Protein AF-A0A7J8PVJ8-F1 (afdb_monomer_lite)

Sequence (231 aa):
MQAVYNANKFASLVRKRDRLQNWLDYNQLKFERNPEKRPTKKIGFLGLWGERVDSIDFYKQQIKEFDKRMELERQKVLKDSKSILPVAFVSFKSRWGAAVCAQTQQSKNPTLWLTDWAPEPRDVYWRNLAIPFVSLTIRKLIISLSVFALVFFYMIPIAFVQSLANLEGLERVAPFLRPVIELKFIKSFLQGFLPGLALKIFLYVLPTILMIMSKIEGHIAISTLERRASA

Organism: Gossypium raimondii (NCBI:txid29730)

Radius of gyration: 27.2 Å; chains: 1; bounding box: 65×57×69 Å

Structure (mmCIF, N/CA/C/O backbone):
data_AF-A0A7J8PVJ8-F1
#
_entry.id   AF-A0A7J8PVJ8-F1
#
loop_
_atom_site.group_PDB
_atom_site.id
_atom_site.type_symbol
_atom_site.label_atom_id
_atom_site.label_alt_id
_atom_site.label_comp_id
_atom_site.label_asym_id
_atom_site.label_entity_id
_atom_site.label_seq_id
_atom_site.pdbx_PDB_ins_code
_atom_site.Cartn_x
_atom_site.Cartn_y
_atom_site.Cartn_z
_atom_site.occupancy
_atom_site.B_iso_or_equiv
_atom_site.auth_seq_id
_atom_site.auth_comp_id
_atom_site.auth_asym_id
_atom_site.auth_atom_id
_atom_site.pdbx_PDB_model_num
ATOM 1 N N . MET A 1 1 ? 19.440 -8.600 -14.846 1.00 77.31 1 MET A N 1
ATOM 2 C CA . MET A 1 1 ? 18.644 -7.391 -14.551 1.00 77.31 1 MET A CA 1
ATOM 3 C C . MET A 1 1 ? 17.207 -7.700 -14.911 1.00 77.31 1 MET A C 1
ATOM 5 O O . MET A 1 1 ? 16.980 -8.227 -15.992 1.00 77.31 1 MET A O 1
ATOM 9 N N . GLN A 1 2 ? 16.268 -7.452 -14.008 1.00 87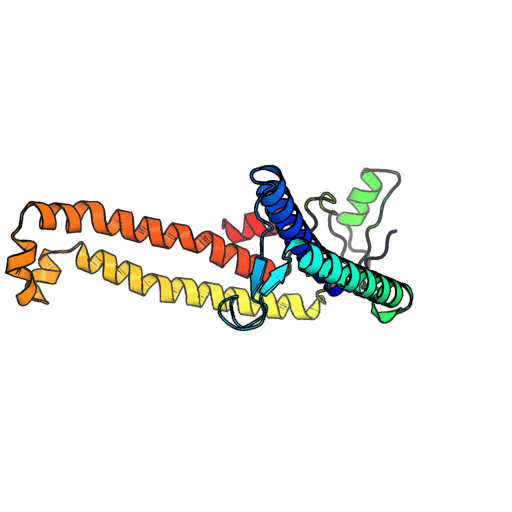.38 2 GLN A N 1
ATOM 10 C CA . GLN A 1 2 ? 14.843 -7.656 -14.241 1.00 87.38 2 GLN A CA 1
ATOM 11 C C . GLN A 1 2 ? 14.157 -6.292 -14.288 1.00 87.38 2 GLN A C 1
ATOM 13 O O . GLN A 1 2 ? 14.182 -5.562 -13.299 1.00 87.38 2 GLN A O 1
ATOM 18 N N . ALA A 1 3 ? 13.582 -5.940 -15.439 1.00 88.75 3 ALA A N 1
ATOM 19 C CA . ALA A 1 3 ? 12.831 -4.699 -15.601 1.00 88.75 3 ALA A CA 1
ATOM 20 C C . ALA A 1 3 ? 11.491 -4.771 -14.856 1.00 88.75 3 ALA A C 1
ATOM 22 O O . ALA A 1 3 ? 10.864 -5.833 -14.789 1.00 88.75 3 ALA A O 1
ATOM 23 N N . VAL A 1 4 ? 11.052 -3.641 -14.303 1.00 90.81 4 VAL A N 1
ATOM 24 C CA . VAL A 1 4 ? 9.764 -3.537 -13.613 1.00 90.81 4 VAL A CA 1
ATOM 25 C C . VAL A 1 4 ? 8.710 -2.994 -14.578 1.00 90.81 4 VAL A C 1
ATOM 27 O O . VAL A 1 4 ? 8.948 -2.039 -15.311 1.00 90.81 4 VAL A O 1
ATOM 30 N N . TYR A 1 5 ? 7.519 -3.589 -14.555 1.00 90.50 5 TYR A N 1
ATOM 31 C CA . TYR A 1 5 ? 6.375 -3.166 -15.362 1.00 90.50 5 TYR A CA 1
ATOM 32 C C . TYR A 1 5 ? 5.308 -2.514 -14.480 1.00 90.50 5 TYR A C 1
ATOM 34 O O . TYR A 1 5 ? 5.087 -2.923 -13.336 1.00 90.50 5 TYR A O 1
ATOM 42 N N . ASN A 1 6 ? 4.590 -1.531 -15.020 1.00 90.31 6 ASN A N 1
ATOM 43 C CA . ASN A 1 6 ? 3.457 -0.899 -14.358 1.00 90.31 6 ASN A CA 1
ATOM 44 C C . ASN A 1 6 ? 2.242 -1.840 -14.343 1.00 90.31 6 ASN A C 1
ATOM 46 O O . ASN A 1 6 ? 1.337 -1.761 -15.171 1.00 90.31 6 ASN A O 1
ATOM 50 N N . ALA A 1 7 ? 2.209 -2.728 -13.353 1.00 88.31 7 ALA A N 1
ATOM 51 C CA . ALA A 1 7 ? 1.136 -3.698 -13.164 1.00 88.31 7 ALA A CA 1
ATOM 52 C C . ALA A 1 7 ? 0.070 -3.235 -12.151 1.00 88.31 7 ALA A C 1
ATOM 54 O O . ALA A 1 7 ? -0.710 -4.052 -11.664 1.00 88.31 7 ALA A O 1
ATOM 55 N N . ASN A 1 8 ? -0.010 -1.941 -11.814 1.00 90.12 8 ASN A N 1
ATOM 56 C CA . ASN A 1 8 ? -0.902 -1.445 -10.753 1.00 90.12 8 ASN A CA 1
ATOM 57 C C . ASN A 1 8 ? -2.383 -1.750 -11.012 1.00 90.12 8 ASN A C 1
ATOM 59 O O . ASN A 1 8 ? -3.111 -2.179 -10.108 1.00 90.12 8 ASN A O 1
ATOM 63 N N . LYS A 1 9 ? -2.829 -1.564 -12.259 1.00 90.94 9 LYS A N 1
ATOM 64 C CA . LYS A 1 9 ? -4.203 -1.865 -12.672 1.00 90.94 9 LYS A CA 1
ATOM 65 C C . LYS A 1 9 ? -4.476 -3.367 -12.620 1.00 90.94 9 LYS A C 1
ATOM 67 O O . LYS A 1 9 ? -5.469 -3.770 -12.015 1.00 90.94 9 LYS A O 1
ATOM 72 N N . PHE A 1 10 ? -3.564 -4.184 -13.144 1.00 92.44 10 PHE A N 1
ATOM 73 C CA . PHE A 1 10 ? -3.645 -5.644 -13.072 1.00 92.44 10 PHE A CA 1
ATOM 74 C C . PHE A 1 10 ? -3.710 -6.135 -11.615 1.00 92.44 10 PHE A C 1
ATOM 76 O O . PHE A 1 10 ? -4.656 -6.816 -11.231 1.00 92.44 10 PHE A O 1
ATOM 83 N N . ALA A 1 11 ? -2.804 -5.671 -10.751 1.00 91.94 11 ALA A N 1
ATOM 84 C CA . ALA A 1 11 ? -2.792 -5.996 -9.324 1.00 91.94 11 ALA A CA 1
ATOM 85 C C . ALA A 1 11 ? -4.062 -5.534 -8.581 1.00 91.94 11 ALA A C 1
ATOM 87 O O . ALA A 1 11 ? -4.422 -6.084 -7.538 1.00 91.94 11 ALA A O 1
ATOM 88 N N . SER A 1 12 ? -4.750 -4.494 -9.066 1.00 93.62 12 SER A N 1
ATOM 89 C CA . SER A 1 12 ? -6.055 -4.087 -8.529 1.00 93.62 12 SER A CA 1
ATOM 90 C C . SER A 1 12 ? -7.183 -5.043 -8.932 1.00 93.62 12 SER A C 1
ATOM 92 O O . SER A 1 12 ? -8.083 -5.280 -8.127 1.00 93.62 12 SER A O 1
ATOM 94 N N . LEU A 1 13 ? -7.121 -5.609 -10.142 1.00 94.69 13 LEU A N 1
ATOM 95 C CA . LEU A 1 13 ? -8.080 -6.595 -10.635 1.00 94.69 13 LEU A CA 1
ATOM 96 C C . LEU A 1 13 ? -7.920 -7.929 -9.905 1.00 94.69 13 LEU A C 1
ATOM 98 O O . LEU A 1 13 ? -8.921 -8.444 -9.418 1.00 94.69 13 LEU A O 1
ATOM 102 N N . VAL A 1 14 ? -6.683 -8.405 -9.725 1.00 94.62 14 VAL A N 1
ATOM 103 C CA . VAL A 1 14 ? -6.377 -9.623 -8.949 1.00 94.62 14 VAL A CA 1
ATOM 104 C C . VAL A 1 14 ? -6.976 -9.530 -7.545 1.00 94.62 14 VAL A C 1
ATOM 106 O O . VAL A 1 14 ? -7.801 -10.351 -7.165 1.00 94.62 14 VAL A O 1
ATOM 109 N N . ARG A 1 15 ? -6.710 -8.433 -6.818 1.00 94.00 15 ARG A N 1
ATOM 110 C CA . ARG A 1 15 ? -7.284 -8.215 -5.476 1.00 94.00 15 ARG A CA 1
ATOM 111 C C . ARG A 1 15 ? -8.814 -8.189 -5.454 1.00 94.00 15 ARG A C 1
ATOM 113 O O . ARG A 1 15 ? -9.415 -8.576 -4.454 1.00 94.00 15 ARG A O 1
ATOM 120 N N . LYS A 1 16 ? -9.463 -7.672 -6.503 1.00 94.94 16 LYS A N 1
ATOM 121 C CA . LYS A 1 16 ? -10.932 -7.693 -6.611 1.00 94.94 16 LYS A CA 1
ATOM 122 C C . LYS A 1 16 ? -11.436 -9.114 -6.855 1.00 94.94 16 LYS A C 1
ATOM 124 O O . LYS A 1 16 ? -12.403 -9.510 -6.214 1.00 94.94 16 LYS A O 1
ATOM 129 N N . ARG A 1 17 ? -10.764 -9.870 -7.723 1.00 95.62 17 ARG A N 1
ATOM 130 C CA . ARG A 1 17 ? -11.066 -11.273 -8.013 1.00 95.62 17 ARG A CA 1
ATOM 131 C C . ARG A 1 17 ? -10.919 -12.146 -6.766 1.00 95.62 17 ARG A C 1
ATOM 133 O O . ARG A 1 17 ? -11.842 -12.888 -6.465 1.00 95.62 17 ARG A O 1
ATOM 140 N N . ASP A 1 18 ? -9.857 -11.978 -5.981 1.00 95.62 18 ASP A N 1
ATOM 141 C CA . ASP A 1 18 ? -9.658 -12.735 -4.732 1.00 95.62 18 ASP A CA 1
ATOM 142 C C . ASP A 1 18 ? -10.748 -12.440 -3.693 1.00 95.62 18 ASP A C 1
ATOM 144 O O . ASP A 1 18 ? -11.251 -13.339 -3.028 1.00 95.62 18 ASP A O 1
ATOM 148 N N . ARG A 1 19 ? -11.206 -11.183 -3.596 1.00 95.56 19 ARG A N 1
ATOM 149 C CA . ARG A 1 19 ? -12.366 -10.848 -2.752 1.00 95.56 19 ARG A CA 1
ATOM 150 C C . ARG A 1 19 ? -13.636 -11.555 -3.218 1.00 95.56 19 ARG A C 1
ATOM 152 O O . ARG A 1 19 ? -14.419 -11.984 -2.378 1.00 95.56 19 ARG A O 1
ATOM 159 N N . LEU A 1 20 ? -13.867 -11.639 -4.529 1.00 94.81 20 LEU A N 1
ATOM 160 C CA . LEU A 1 20 ? -15.018 -12.357 -5.085 1.00 94.81 20 LEU A CA 1
ATOM 161 C C . LEU A 1 20 ? -14.909 -13.864 -4.837 1.00 94.81 20 LEU A C 1
ATOM 163 O O . LEU A 1 20 ? -15.922 -14.474 -4.518 1.00 94.81 20 LEU A O 1
ATOM 167 N N . GLN A 1 21 ? -13.701 -14.429 -4.912 1.00 95.88 21 GLN A N 1
ATOM 168 C CA . GLN A 1 21 ? -13.437 -15.821 -4.552 1.00 95.88 21 GLN A CA 1
ATOM 169 C C . GLN A 1 21 ? -13.803 -16.083 -3.088 1.00 95.88 21 GLN A C 1
ATOM 171 O O . GLN A 1 21 ? -14.611 -16.961 -2.826 1.00 95.88 21 GLN A O 1
ATOM 176 N N . ASN A 1 22 ? -13.346 -15.243 -2.154 1.00 96.88 22 ASN A N 1
ATOM 177 C CA . ASN A 1 22 ? -13.704 -15.383 -0.737 1.00 96.88 22 ASN A CA 1
ATOM 178 C C . ASN A 1 22 ? -15.229 -15.342 -0.509 1.00 96.88 22 ASN A C 1
ATOM 180 O O . ASN A 1 22 ? -15.760 -16.055 0.340 1.00 96.88 22 ASN A O 1
ATOM 184 N N . TRP A 1 23 ? -15.952 -14.505 -1.263 1.00 94.25 23 TRP A N 1
ATOM 185 C CA . TRP A 1 23 ? -17.416 -14.474 -1.215 1.00 94.25 23 TRP A CA 1
ATOM 186 C C . TRP A 1 23 ? -18.053 -15.727 -1.816 1.00 94.25 23 TRP A C 1
ATOM 188 O O . TRP A 1 23 ? -19.064 -16.194 -1.292 1.00 94.25 23 TRP A O 1
ATOM 198 N N . LEU A 1 24 ? -17.499 -16.264 -2.900 1.00 95.62 24 LEU A N 1
ATOM 199 C CA . LEU A 1 24 ? -17.950 -17.517 -3.493 1.00 95.62 24 LEU A CA 1
ATOM 200 C C . LEU A 1 24 ? -17.770 -18.674 -2.506 1.00 95.62 24 LEU A C 1
ATOM 202 O O . LEU A 1 24 ? -18.748 -19.363 -2.223 1.00 95.62 24 LEU A O 1
ATOM 206 N N . ASP A 1 25 ? -16.584 -18.799 -1.915 1.00 96.06 25 ASP A N 1
ATOM 207 C CA . ASP A 1 25 ? -16.258 -19.826 -0.925 1.00 96.06 25 ASP A CA 1
ATOM 208 C C . ASP A 1 25 ? -17.202 -19.725 0.285 1.00 96.06 25 ASP A C 1
ATOM 210 O O . ASP A 1 25 ? -17.790 -20.715 0.714 1.00 96.06 25 ASP A O 1
ATOM 214 N N . TYR A 1 26 ? -17.460 -18.508 0.784 1.00 94.81 26 TYR A N 1
ATOM 215 C CA . TYR A 1 26 ? -18.435 -18.277 1.856 1.00 94.81 26 TYR A CA 1
ATOM 216 C C . TYR A 1 26 ? -19.845 -18.782 1.500 1.00 94.81 26 TYR A C 1
ATOM 218 O O . TYR A 1 26 ? -20.513 -19.404 2.329 1.00 94.81 26 TYR A O 1
ATOM 226 N N . ASN A 1 27 ? -20.322 -18.519 0.279 1.00 93.31 27 ASN A N 1
ATOM 227 C CA . ASN A 1 27 ? -21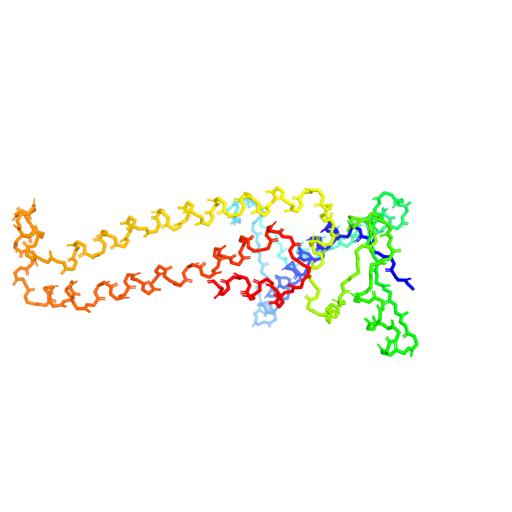.651 -18.961 -0.154 1.00 93.31 27 ASN A CA 1
ATOM 228 C C . ASN A 1 27 ? -21.709 -20.475 -0.394 1.00 93.31 27 ASN A C 1
ATOM 230 O O . ASN A 1 27 ? -22.732 -21.086 -0.091 1.00 93.31 27 ASN A O 1
ATOM 234 N N . GLN A 1 28 ? -20.626 -21.083 -0.879 1.00 94.06 28 GLN A N 1
ATOM 235 C CA . GLN A 1 28 ? -20.513 -22.535 -1.015 1.00 94.06 28 GLN A CA 1
ATOM 236 C C . GLN A 1 28 ? -20.546 -23.221 0.349 1.00 94.06 28 GLN A C 1
ATOM 238 O O . GLN A 1 28 ? -21.403 -24.070 0.568 1.00 94.06 28 GLN A O 1
ATOM 243 N N . LEU A 1 29 ? -19.736 -22.762 1.307 1.00 95.44 29 LEU A N 1
ATOM 244 C CA . LEU A 1 29 ? -19.745 -23.273 2.682 1.00 95.44 29 LEU A CA 1
ATOM 245 C C . LEU A 1 29 ? -21.122 -23.119 3.344 1.00 95.44 29 LEU A C 1
ATOM 247 O O . LEU A 1 29 ? -21.565 -23.979 4.104 1.00 95.44 29 LEU A O 1
ATOM 251 N N . LYS A 1 30 ? -21.832 -22.020 3.062 1.00 92.94 30 LYS A N 1
ATOM 252 C CA . LYS A 1 30 ? -23.198 -21.806 3.556 1.00 92.94 30 LYS A CA 1
ATOM 253 C C . LYS A 1 30 ? -24.196 -22.804 2.960 1.00 92.94 30 LYS A C 1
ATOM 255 O O . LYS A 1 30 ? -25.106 -23.224 3.671 1.00 92.94 30 LYS A O 1
ATOM 260 N N . PHE A 1 31 ? -24.033 -23.162 1.688 1.00 93.31 31 PHE A N 1
ATOM 261 C CA . PHE A 1 31 ? -24.857 -24.162 1.012 1.00 93.31 31 PHE A CA 1
ATOM 262 C C . PHE A 1 31 ? -24.538 -25.586 1.485 1.00 93.31 31 PHE A C 1
ATOM 264 O O . PHE A 1 31 ? -25.456 -26.343 1.769 1.00 93.31 31 PHE A O 1
ATOM 271 N N . GLU A 1 32 ? -23.261 -25.928 1.660 1.00 93.25 32 GLU A N 1
ATOM 272 C CA . GLU A 1 32 ? -22.830 -27.230 2.192 1.00 93.25 32 GLU A CA 1
ATOM 273 C C . GLU A 1 32 ? -23.382 -27.493 3.596 1.00 93.25 32 GLU A C 1
ATOM 275 O O . GLU A 1 32 ? -23.797 -28.607 3.901 1.00 93.25 32 GLU A O 1
ATOM 280 N N . ARG A 1 33 ? -23.442 -26.457 4.444 1.00 92.69 33 ARG A N 1
ATOM 281 C CA . ARG A 1 33 ? -24.037 -26.559 5.785 1.00 92.69 33 ARG A CA 1
ATOM 282 C C . ARG A 1 33 ? -25.542 -26.816 5.754 1.00 92.69 33 ARG A C 1
ATOM 284 O O . ARG A 1 33 ? -26.031 -27.528 6.618 1.00 92.69 33 ARG A O 1
ATOM 291 N N . ASN A 1 34 ? -26.259 -26.224 4.797 1.00 91.75 34 ASN A N 1
ATOM 292 C CA . ASN A 1 34 ? -27.714 -26.325 4.672 1.00 91.75 34 ASN A CA 1
ATOM 293 C C . ASN A 1 34 ? -28.113 -26.574 3.202 1.00 91.75 34 ASN A C 1
ATOM 295 O O . ASN A 1 34 ? -28.501 -25.623 2.510 1.00 91.75 34 ASN A O 1
ATOM 299 N N . PRO A 1 35 ? -28.072 -27.836 2.728 1.00 89.38 35 PRO A N 1
ATOM 300 C CA . PRO A 1 35 ? -28.288 -28.169 1.315 1.00 89.38 35 PRO A CA 1
ATOM 301 C C . PRO A 1 35 ? -29.697 -27.851 0.798 1.00 89.38 35 PRO A C 1
ATOM 303 O O . PRO A 1 35 ? -29.901 -27.673 -0.400 1.00 89.38 35 PRO A O 1
ATOM 306 N N . GLU A 1 36 ? -30.679 -27.748 1.695 1.00 86.06 36 GLU A N 1
ATOM 307 C CA . GLU A 1 36 ? -32.080 -27.497 1.344 1.00 86.06 36 GLU A CA 1
ATOM 308 C C . GLU A 1 36 ? -32.333 -26.089 0.786 1.00 86.06 36 GLU A C 1
ATOM 310 O O . GLU A 1 36 ? -33.316 -25.866 0.079 1.00 86.06 36 GLU A O 1
ATOM 315 N N . LYS A 1 37 ? -31.474 -25.107 1.101 1.00 85.25 37 LYS A N 1
ATOM 316 C CA . LYS A 1 37 ? -31.687 -23.701 0.721 1.00 85.25 37 LYS A CA 1
ATOM 317 C C . LYS A 1 37 ? -30.465 -23.126 0.024 1.00 85.25 37 LYS A C 1
ATOM 319 O O . LYS A 1 37 ? -29.450 -22.831 0.654 1.00 85.25 37 LYS A O 1
ATOM 324 N N . ARG A 1 38 ? -30.598 -22.856 -1.276 1.00 88.06 38 ARG A N 1
ATOM 325 C CA . ARG A 1 38 ? -29.565 -22.139 -2.030 1.00 88.06 38 ARG A CA 1
ATOM 326 C C . ARG A 1 38 ? -29.454 -20.671 -1.593 1.00 88.06 38 ARG A C 1
ATOM 328 O O . ARG A 1 38 ? -30.476 -19.997 -1.434 1.00 88.06 38 ARG A O 1
ATOM 335 N N . PRO A 1 39 ? -28.232 -20.143 -1.403 1.00 88.81 39 PRO A N 1
ATOM 336 C CA . PRO A 1 39 ? -28.036 -18.762 -0.987 1.00 88.81 39 PRO A CA 1
ATOM 337 C C . PRO A 1 39 ? -28.341 -17.794 -2.137 1.00 88.81 39 PRO A C 1
ATOM 339 O O . PRO A 1 39 ? -27.602 -17.699 -3.112 1.00 88.81 39 PRO A O 1
ATOM 342 N N . THR A 1 40 ? -29.404 -17.006 -2.007 1.00 88.69 40 THR A N 1
ATOM 343 C CA . THR A 1 40 ? -29.772 -15.983 -2.999 1.00 88.69 40 THR A CA 1
ATOM 344 C C . THR A 1 40 ? -29.341 -14.583 -2.575 1.00 88.69 40 THR A C 1
ATOM 346 O O . THR A 1 40 ? -29.407 -14.248 -1.389 1.00 88.69 40 THR A O 1
ATOM 349 N N . LYS A 1 41 ? -29.004 -13.733 -3.545 1.00 86.56 41 LYS A N 1
ATOM 350 C CA . LYS A 1 41 ? -28.687 -12.314 -3.346 1.00 86.56 41 LYS A CA 1
ATOM 351 C C . LYS A 1 41 ? -29.493 -11.452 -4.317 1.00 86.56 41 LYS A C 1
ATOM 353 O O . LYS A 1 41 ? -29.812 -11.886 -5.418 1.00 86.56 41 LYS A O 1
ATOM 358 N N . LYS A 1 42 ? -29.808 -10.217 -3.915 1.00 86.44 42 LYS A N 1
ATOM 359 C CA . LYS A 1 42 ? -30.378 -9.199 -4.809 1.00 86.44 42 LYS A CA 1
ATOM 360 C C . LYS A 1 42 ? -29.274 -8.362 -5.465 1.00 86.44 42 LYS A C 1
ATOM 362 O O . LYS A 1 42 ? -28.310 -7.989 -4.794 1.00 86.44 42 LYS A O 1
ATOM 367 N N . ILE A 1 43 ? -29.412 -8.064 -6.756 1.00 81.62 43 ILE A N 1
ATOM 368 C CA . ILE A 1 43 ? -28.364 -7.401 -7.565 1.00 81.62 43 ILE A CA 1
ATOM 369 C C . ILE A 1 43 ? -28.282 -5.880 -7.336 1.00 81.62 43 ILE A C 1
ATOM 371 O O . ILE A 1 43 ? -27.226 -5.284 -7.537 1.00 81.62 43 ILE A O 1
ATOM 375 N N . GLY A 1 44 ? -29.374 -5.234 -6.929 1.00 76.81 44 GLY A N 1
ATOM 376 C CA . GLY A 1 44 ? -29.473 -3.776 -6.865 1.00 76.81 44 GLY A CA 1
ATOM 377 C C . GLY A 1 44 ? -28.697 -3.126 -5.720 1.00 76.81 44 GLY A C 1
ATOM 378 O O . GLY A 1 44 ? -27.905 -3.754 -5.014 1.00 76.81 44 GLY A O 1
ATOM 379 N N . PHE A 1 45 ? -28.925 -1.822 -5.550 1.00 68.56 45 PHE A N 1
ATOM 380 C CA . PHE A 1 45 ? -28.129 -0.965 -4.671 1.00 68.56 45 PHE A CA 1
ATOM 381 C C . PHE A 1 45 ? -28.023 -1.538 -3.248 1.00 68.56 45 PHE A C 1
ATOM 383 O O . PHE A 1 45 ? -29.032 -1.836 -2.606 1.00 68.56 45 PHE A O 1
ATOM 390 N N . LEU A 1 46 ? -26.780 -1.748 -2.794 1.00 69.12 46 LEU A N 1
ATOM 391 C CA . LEU A 1 46 ? -26.421 -2.341 -1.495 1.00 69.12 46 LEU A CA 1
ATOM 392 C C . LEU A 1 46 ? -27.047 -3.723 -1.199 1.00 69.12 46 LEU A C 1
ATOM 394 O O . LEU A 1 46 ? -27.070 -4.157 -0.052 1.00 69.12 46 LEU A O 1
ATOM 398 N N . GLY A 1 47 ? -27.528 -4.446 -2.218 1.00 69.69 47 GLY A N 1
ATOM 399 C CA . GLY A 1 47 ? -28.202 -5.738 -2.049 1.00 69.69 47 GLY A CA 1
ATOM 400 C C . GLY A 1 47 ? -29.643 -5.639 -1.536 1.00 69.69 47 GLY A C 1
ATOM 401 O O . GLY A 1 47 ? -30.210 -6.644 -1.108 1.00 69.69 47 GLY A O 1
ATOM 402 N N . LEU A 1 48 ? -30.245 -4.447 -1.572 1.00 73.94 48 LEU A N 1
ATOM 403 C CA . LEU A 1 48 ? -31.583 -4.195 -1.028 1.00 73.94 48 LEU A CA 1
ATOM 404 C C . LEU A 1 48 ? -32.688 -4.311 -2.099 1.00 73.94 48 LEU A C 1
ATOM 406 O O . LEU A 1 48 ? -33.789 -4.795 -1.816 1.00 73.94 48 LEU A O 1
ATOM 410 N N . TRP A 1 49 ? -32.379 -3.937 -3.342 1.00 75.44 49 TRP A N 1
ATOM 411 C CA . TRP A 1 49 ? -33.334 -3.834 -4.455 1.00 75.44 49 TRP A CA 1
ATOM 412 C C . TRP A 1 49 ? -32.971 -4.780 -5.608 1.00 75.44 49 TRP A C 1
ATOM 414 O O . TRP A 1 49 ? -31.835 -5.232 -5.696 1.00 75.44 49 TRP A O 1
ATOM 424 N N . GLY A 1 50 ? -33.922 -5.078 -6.495 1.00 81.75 50 GLY A N 1
ATOM 425 C CA . GLY A 1 50 ? -33.694 -5.867 -7.714 1.00 81.75 50 GLY A CA 1
ATOM 426 C C . GLY A 1 50 ? -33.990 -7.367 -7.604 1.00 81.75 50 GLY A C 1
ATOM 427 O O . GLY A 1 50 ? -34.435 -7.867 -6.566 1.00 81.75 50 GLY A O 1
ATOM 428 N N . GLU A 1 51 ? -33.749 -8.063 -8.716 1.00 85.94 51 GLU A N 1
ATOM 429 C CA . GLU A 1 51 ? -34.002 -9.494 -8.895 1.00 85.94 51 GLU A CA 1
ATOM 430 C C . GLU A 1 51 ? -33.144 -10.350 -7.952 1.00 85.94 51 GLU A C 1
ATOM 432 O O . GLU A 1 51 ? -31.975 -10.037 -7.691 1.00 85.94 51 GLU A O 1
ATOM 437 N N . ARG A 1 52 ? -33.743 -11.422 -7.413 1.00 85.25 52 ARG A N 1
ATOM 438 C CA . ARG A 1 52 ? -33.034 -12.423 -6.610 1.00 85.25 52 ARG A CA 1
ATOM 439 C C . ARG A 1 52 ? -32.387 -13.433 -7.543 1.00 85.25 52 ARG A C 1
ATOM 441 O O . ARG A 1 52 ? -33.085 -14.188 -8.206 1.00 85.25 52 ARG A O 1
ATOM 448 N N . VAL A 1 53 ? -31.066 -13.488 -7.512 1.00 89.00 53 VAL A N 1
ATOM 449 C CA . VAL A 1 53 ? -30.271 -14.467 -8.254 1.00 89.00 53 VAL A CA 1
ATOM 450 C C . VAL A 1 53 ? -29.528 -15.390 -7.299 1.00 89.00 53 VAL A C 1
ATOM 452 O O . VAL A 1 53 ? -29.290 -15.047 -6.134 1.00 89.00 53 VAL A O 1
ATOM 455 N N . ASP A 1 54 ? -29.163 -16.572 -7.792 1.00 92.06 54 ASP A N 1
ATOM 456 C CA . ASP A 1 54 ? -28.280 -17.487 -7.075 1.00 92.06 54 ASP A CA 1
ATOM 457 C C . ASP A 1 54 ? -26.915 -16.814 -6.869 1.00 92.06 54 ASP A C 1
ATOM 459 O O . ASP A 1 54 ? -26.251 -16.392 -7.820 1.00 92.06 54 ASP A O 1
ATOM 463 N N . SER A 1 55 ? -26.504 -16.685 -5.606 1.00 90.38 55 SER A N 1
ATOM 464 C CA . SER A 1 55 ? -25.243 -16.032 -5.251 1.00 90.38 55 SER A CA 1
ATOM 465 C C . SER A 1 55 ? -24.050 -16.788 -5.823 1.00 90.38 55 SER A C 1
ATOM 467 O O . SER A 1 55 ? -23.086 -16.157 -6.249 1.00 90.38 55 SER A O 1
ATOM 469 N N . ILE A 1 56 ? -24.098 -18.124 -5.840 1.00 92.75 56 ILE A N 1
ATOM 470 C CA . ILE A 1 56 ? -22.971 -18.957 -6.268 1.00 92.75 56 ILE A CA 1
ATOM 471 C C . ILE A 1 56 ? -22.726 -18.749 -7.761 1.00 92.75 56 ILE A C 1
ATOM 473 O O . ILE A 1 56 ? -21.606 -18.426 -8.161 1.00 92.75 56 ILE A O 1
ATOM 477 N N . ASP A 1 57 ? -23.771 -18.873 -8.575 1.00 93.88 57 ASP A N 1
ATOM 478 C CA . ASP A 1 57 ? -23.654 -18.720 -10.026 1.00 93.88 57 ASP A CA 1
ATOM 479 C C . ASP A 1 57 ? -23.317 -17.274 -10.415 1.00 93.88 57 ASP A C 1
ATOM 481 O O . ASP A 1 57 ? -22.465 -17.053 -11.281 1.00 93.88 57 ASP A O 1
ATOM 485 N N . PHE A 1 58 ? -23.859 -16.286 -9.692 1.00 93.12 58 PHE A N 1
ATOM 486 C CA . PHE A 1 58 ? -23.482 -14.882 -9.852 1.00 93.12 58 PHE A CA 1
ATOM 487 C C . PHE A 1 58 ? -21.982 -14.652 -9.617 1.00 93.12 58 PHE A C 1
ATOM 489 O O . PHE A 1 58 ? -21.304 -14.054 -10.456 1.00 93.12 58 PHE A O 1
ATOM 496 N N . TYR A 1 59 ? -21.428 -15.132 -8.495 1.00 94.06 59 TYR A N 1
ATOM 497 C CA . TYR A 1 59 ? -20.002 -14.956 -8.207 1.00 94.06 59 TYR A CA 1
ATOM 498 C C . TYR A 1 59 ? -19.116 -15.735 -9.189 1.00 94.06 59 TYR A C 1
ATOM 500 O O . TYR A 1 59 ? -18.094 -15.195 -9.615 1.00 94.06 59 TYR A O 1
ATOM 508 N N . LYS A 1 60 ? -19.521 -16.936 -9.631 1.00 95.50 60 LYS A N 1
ATOM 509 C CA . LYS A 1 60 ? -18.814 -17.686 -10.688 1.00 95.50 60 LYS A CA 1
ATOM 510 C C . LYS A 1 60 ? -18.740 -16.896 -11.993 1.00 95.50 60 LYS A C 1
ATOM 512 O O . LYS A 1 60 ? -17.668 -16.791 -12.591 1.00 95.50 60 LYS A O 1
ATOM 517 N N . GLN A 1 61 ? -19.861 -16.322 -12.433 1.00 95.12 61 GLN A N 1
ATOM 518 C CA . GLN A 1 61 ? -19.911 -15.521 -13.656 1.00 95.12 61 GLN A CA 1
ATOM 519 C C . GLN A 1 61 ? -19.040 -14.266 -13.538 1.00 95.12 61 GLN A C 1
ATOM 521 O O . GLN A 1 61 ? -18.263 -13.972 -14.448 1.00 95.12 61 GLN A O 1
ATOM 526 N N . GLN A 1 62 ? -19.112 -13.573 -12.399 1.00 93.75 62 GLN A N 1
ATOM 527 C CA . GLN A 1 62 ? -18.288 -12.396 -12.132 1.00 93.75 62 GLN A CA 1
ATOM 528 C C . GLN A 1 62 ? -16.796 -12.738 -12.155 1.00 93.75 62 GLN A C 1
ATOM 530 O O . GLN A 1 62 ? -16.022 -12.045 -12.810 1.00 93.75 62 GLN A O 1
ATOM 535 N N . ILE A 1 63 ? -16.374 -13.825 -11.502 1.00 96.19 63 ILE A N 1
ATOM 536 C CA . ILE A 1 63 ? -14.973 -14.272 -11.526 1.00 96.19 63 ILE A CA 1
ATOM 537 C C . ILE A 1 63 ? -14.524 -14.543 -12.965 1.00 96.19 63 ILE A C 1
ATOM 539 O O . ILE A 1 63 ? -13.494 -14.017 -13.378 1.00 96.19 63 ILE A O 1
ATOM 543 N N . LYS A 1 64 ? -15.336 -15.243 -13.769 1.00 96.38 64 LYS A N 1
ATOM 544 C CA . LYS A 1 64 ? -15.037 -15.508 -15.186 1.00 96.38 64 LYS A CA 1
ATOM 545 C C . LYS A 1 64 ? -14.866 -14.222 -16.004 1.00 96.38 64 LYS A C 1
ATOM 547 O O . LYS A 1 64 ? -14.014 -14.157 -16.890 1.00 96.38 64 LYS A O 1
ATOM 552 N N . GLU A 1 65 ? -15.663 -13.191 -15.735 1.00 94.81 65 GLU A N 1
ATOM 553 C CA . GLU A 1 65 ? -15.514 -11.879 -16.372 1.00 94.81 65 GLU A CA 1
ATOM 554 C C . GLU A 1 65 ? -14.227 -11.166 -15.926 1.00 94.81 65 GLU A C 1
ATOM 556 O O . GLU A 1 65 ? -13.506 -10.598 -16.753 1.00 94.81 65 GLU A O 1
ATOM 561 N N . PHE A 1 66 ? -13.906 -11.222 -14.631 1.00 94.56 66 PHE A N 1
ATOM 562 C CA . PHE A 1 66 ? -12.662 -10.673 -14.095 1.00 94.56 66 PHE A CA 1
ATOM 563 C C . PHE A 1 66 ? -11.429 -11.387 -14.652 1.00 94.56 66 PHE A C 1
ATOM 565 O O . PHE A 1 66 ? -10.483 -10.701 -15.028 1.00 94.56 66 PHE A O 1
ATOM 572 N N . ASP A 1 67 ? -11.452 -12.712 -14.793 1.00 95.56 67 ASP A N 1
ATOM 573 C CA . ASP A 1 67 ? -10.356 -13.494 -15.376 1.00 95.56 67 ASP A CA 1
ATOM 574 C C . ASP A 1 67 ? -10.092 -13.076 -16.831 1.00 95.56 67 ASP A C 1
ATOM 576 O O . ASP A 1 67 ? -8.948 -12.804 -17.203 1.00 95.56 67 ASP A O 1
ATOM 580 N N . LYS A 1 68 ? -11.151 -12.881 -17.633 1.00 95.94 68 LYS A N 1
ATOM 581 C CA . LYS A 1 68 ? -11.025 -12.328 -18.995 1.00 95.94 68 LYS A CA 1
ATOM 582 C C . LYS A 1 68 ? -10.401 -10.931 -18.995 1.00 95.94 68 LYS A C 1
ATOM 584 O O . LYS A 1 68 ? -9.506 -10.651 -19.790 1.00 95.94 68 LYS A O 1
ATOM 589 N N . ARG A 1 69 ? -10.857 -10.038 -18.109 1.00 94.94 69 ARG A N 1
ATOM 590 C CA . ARG A 1 69 ? -10.301 -8.677 -17.986 1.00 94.94 69 ARG A CA 1
ATOM 591 C C . ARG A 1 69 ? -8.837 -8.698 -17.557 1.00 94.94 69 ARG A C 1
ATOM 593 O O . ARG A 1 69 ? -8.053 -7.909 -18.073 1.00 94.94 69 ARG A O 1
ATOM 600 N N . MET A 1 70 ? -8.471 -9.578 -16.629 1.00 95.19 70 MET A N 1
ATOM 601 C CA . MET A 1 70 ? -7.091 -9.742 -16.180 1.00 95.19 70 MET A CA 1
ATOM 602 C C . MET A 1 70 ? -6.187 -10.196 -17.324 1.00 95.19 70 MET A C 1
ATOM 604 O O . MET A 1 70 ? -5.133 -9.596 -17.507 1.00 95.19 70 MET A O 1
ATOM 608 N N . GLU A 1 71 ? -6.609 -11.174 -18.128 1.00 94.44 71 GLU A N 1
ATOM 609 C CA . GLU A 1 71 ? -5.821 -11.646 -19.273 1.00 94.44 71 GLU A CA 1
ATOM 610 C C . GLU A 1 71 ? -5.634 -10.549 -20.332 1.00 94.44 71 GLU A C 1
ATOM 612 O O . GLU A 1 71 ? -4.519 -10.308 -20.795 1.00 94.44 71 GLU A O 1
ATOM 617 N N . LEU A 1 72 ? -6.692 -9.788 -20.638 1.00 93.88 72 LEU A N 1
ATOM 618 C CA . LEU A 1 72 ? -6.596 -8.633 -21.537 1.00 93.88 72 LEU A CA 1
ATOM 619 C C . LEU A 1 72 ? -5.606 -7.580 -21.023 1.00 93.88 72 LEU A C 1
ATOM 621 O O . LEU A 1 72 ? -4.799 -7.058 -21.790 1.00 93.88 72 LEU A O 1
ATOM 625 N N . GLU A 1 73 ? -5.652 -7.247 -19.733 1.00 92.50 73 GLU A N 1
ATOM 626 C CA . GLU A 1 73 ? -4.726 -6.273 -19.146 1.00 92.50 73 GLU A CA 1
ATOM 627 C C . GLU A 1 73 ? -3.294 -6.813 -19.069 1.00 92.50 73 GLU A C 1
ATOM 629 O O . GLU A 1 73 ? -2.354 -6.063 -19.321 1.00 92.50 73 GLU A O 1
ATOM 634 N N . ARG A 1 74 ? -3.108 -8.112 -18.808 1.00 91.69 74 ARG A N 1
ATOM 635 C CA . ARG A 1 74 ? -1.795 -8.767 -18.849 1.00 91.69 74 ARG A CA 1
ATOM 636 C C . ARG A 1 74 ? -1.168 -8.653 -20.234 1.00 91.69 74 ARG A C 1
ATOM 638 O O . ARG A 1 74 ? -0.015 -8.244 -20.351 1.00 91.69 74 ARG A O 1
ATOM 645 N N . GLN A 1 75 ? -1.931 -8.955 -21.283 1.00 92.00 75 GLN A N 1
ATOM 646 C CA . GLN A 1 75 ? -1.456 -8.834 -22.661 1.00 92.00 75 GLN A CA 1
ATOM 647 C C . GLN A 1 75 ? -1.130 -7.388 -23.038 1.00 92.00 75 GLN A C 1
ATOM 649 O O . GLN A 1 75 ? -0.145 -7.157 -23.735 1.00 92.00 75 GLN A O 1
ATOM 654 N N . LYS A 1 76 ? -1.912 -6.411 -22.560 1.00 90.31 76 LYS A N 1
ATOM 655 C CA . LYS A 1 76 ? -1.607 -4.987 -22.761 1.00 90.31 76 LYS A CA 1
ATOM 656 C C . LYS A 1 76 ? -0.273 -4.602 -22.128 1.00 90.31 76 LYS A C 1
ATOM 658 O O . LYS A 1 76 ? 0.550 -4.018 -22.816 1.00 90.31 76 LYS A O 1
ATOM 663 N N . VAL A 1 77 ? -0.036 -4.976 -20.868 1.00 89.44 77 VAL A N 1
ATOM 664 C CA . VAL A 1 77 ? 1.215 -4.652 -20.154 1.00 89.44 77 VAL A CA 1
ATOM 665 C C . VAL A 1 77 ? 2.439 -5.287 -20.824 1.00 89.44 77 VAL A C 1
ATOM 667 O O . VAL A 1 77 ? 3.499 -4.673 -20.844 1.00 89.44 77 VAL A O 1
ATOM 670 N N . LEU A 1 78 ? 2.302 -6.492 -21.388 1.00 86.88 78 LEU A N 1
ATOM 671 C CA . LEU A 1 78 ? 3.399 -7.170 -22.091 1.00 86.88 78 LEU A CA 1
ATOM 672 C C . LEU A 1 78 ? 3.693 -6.578 -23.478 1.00 86.88 78 LEU A C 1
ATOM 674 O O . LEU A 1 78 ? 4.840 -6.607 -23.914 1.00 86.88 78 LEU A O 1
ATOM 678 N N . LYS A 1 79 ? 2.671 -6.076 -24.183 1.00 89.25 79 LYS A N 1
ATOM 679 C CA . LYS A 1 79 ? 2.810 -5.507 -25.536 1.00 89.25 79 LYS A CA 1
ATOM 680 C C . LYS A 1 79 ? 3.196 -4.029 -25.527 1.00 89.25 79 LYS A C 1
ATOM 682 O O . LYS A 1 79 ? 3.833 -3.561 -26.465 1.00 89.25 79 LYS A O 1
ATOM 687 N N . ASP A 1 80 ? 2.777 -3.288 -24.508 1.00 89.25 80 ASP A N 1
ATOM 688 C CA . ASP A 1 80 ? 2.991 -1.849 -24.422 1.00 89.25 80 ASP A CA 1
ATOM 689 C C . ASP A 1 80 ? 4.363 -1.519 -23.822 1.00 89.25 80 ASP A C 1
ATOM 691 O O . ASP A 1 80 ? 4.615 -1.723 -22.634 1.00 89.25 80 ASP A O 1
ATOM 695 N N . SER A 1 81 ? 5.245 -0.937 -24.633 1.00 83.44 81 SER A N 1
ATOM 696 C CA . SER A 1 81 ? 6.561 -0.482 -24.177 1.00 83.44 81 SER A CA 1
ATOM 697 C C . SER A 1 81 ? 6.474 0.654 -23.153 1.00 83.44 81 SER A C 1
ATOM 699 O O . SER A 1 81 ? 7.353 0.765 -22.301 1.00 83.44 81 SER A O 1
ATOM 701 N N . LYS A 1 82 ? 5.396 1.456 -23.160 1.00 83.19 82 LYS A N 1
ATOM 702 C CA . LYS A 1 82 ? 5.178 2.534 -22.176 1.00 83.19 82 LYS A CA 1
ATOM 703 C C . LYS A 1 82 ? 4.862 2.010 -20.778 1.00 83.19 82 LYS A C 1
ATOM 705 O O . LYS A 1 82 ? 4.967 2.752 -19.804 1.00 83.19 82 LYS A O 1
ATOM 710 N N . SER A 1 83 ? 4.475 0.741 -20.671 1.00 84.69 83 SER A N 1
ATOM 711 C CA . SER A 1 83 ? 4.229 0.088 -19.390 1.00 84.69 83 SER A CA 1
ATOM 712 C C . SER A 1 83 ? 5.528 -0.323 -18.684 1.00 84.69 83 SER A C 1
ATOM 714 O O . SER A 1 83 ? 5.476 -0.691 -17.511 1.00 84.69 83 SER A O 1
ATOM 716 N N . ILE A 1 84 ? 6.688 -0.245 -19.347 1.00 88.75 84 ILE A N 1
ATOM 717 C CA . ILE A 1 84 ? 7.997 -0.488 -18.732 1.00 88.75 84 ILE A CA 1
ATOM 718 C C . ILE A 1 84 ? 8.381 0.733 -17.894 1.00 88.75 84 ILE A C 1
ATOM 720 O O . ILE A 1 84 ? 8.430 1.859 -18.386 1.00 88.75 84 ILE A O 1
ATOM 724 N N . LEU A 1 85 ? 8.650 0.509 -16.611 1.00 90.81 85 LEU A N 1
ATOM 725 C CA . LEU A 1 85 ? 9.083 1.556 -15.694 1.00 90.81 85 LEU A CA 1
ATOM 726 C C . LEU A 1 85 ? 10.604 1.746 -15.792 1.00 90.81 85 LEU A C 1
ATOM 728 O O . LEU A 1 85 ? 11.324 0.768 -16.006 1.00 90.81 85 LEU A O 1
ATOM 732 N N . PRO A 1 86 ? 11.127 2.967 -15.570 1.00 89.69 86 PRO A N 1
ATOM 733 C CA . PRO A 1 86 ? 12.566 3.238 -15.514 1.00 89.69 86 PRO A CA 1
ATOM 734 C C . PRO A 1 86 ? 13.183 2.751 -14.187 1.00 89.69 86 PRO A C 1
ATOM 736 O O . PRO A 1 86 ? 13.921 3.473 -13.524 1.00 89.69 86 PRO A O 1
ATOM 739 N N . VAL A 1 87 ? 12.829 1.535 -13.763 1.00 91.06 87 VAL A N 1
ATOM 740 C CA . VAL A 1 87 ? 13.271 0.884 -12.528 1.00 91.06 87 VAL A CA 1
ATOM 741 C C . VAL A 1 87 ? 13.523 -0.588 -12.831 1.00 91.06 87 VAL A C 1
ATOM 743 O O . VAL A 1 87 ? 12.767 -1.228 -13.567 1.00 91.06 87 VAL A O 1
ATOM 746 N N . ALA A 1 88 ? 14.586 -1.143 -12.258 1.00 93.12 88 ALA A N 1
ATOM 747 C CA . ALA A 1 88 ? 14.940 -2.539 -12.443 1.00 93.12 88 ALA A CA 1
ATOM 748 C C . ALA A 1 88 ? 15.666 -3.099 -11.225 1.00 93.12 88 ALA A C 1
ATOM 750 O O . ALA A 1 88 ? 16.390 -2.388 -10.532 1.00 93.12 88 ALA A O 1
ATOM 751 N N . PHE A 1 89 ? 15.525 -4.404 -11.019 1.00 94.75 89 PHE A N 1
ATOM 752 C CA . PHE A 1 89 ? 16.315 -5.140 -10.043 1.00 94.75 89 PHE A CA 1
ATOM 753 C C . PHE A 1 89 ? 17.579 -5.681 -10.709 1.00 94.75 89 PHE A C 1
ATOM 755 O O . PHE A 1 89 ? 17.528 -6.358 -11.744 1.00 94.75 89 PHE A O 1
ATOM 762 N N . VAL A 1 90 ? 18.730 -5.376 -10.120 1.00 94.69 90 VAL A N 1
ATOM 763 C CA . VAL A 1 90 ? 20.038 -5.839 -10.589 1.00 94.69 90 VAL A CA 1
ATOM 764 C C . VAL A 1 90 ? 20.557 -6.888 -9.613 1.00 94.69 90 VAL A C 1
ATOM 766 O O . VAL A 1 90 ? 20.495 -6.709 -8.401 1.00 94.69 90 VAL A O 1
ATOM 769 N N . SER A 1 91 ? 21.054 -8.000 -10.147 1.00 94.69 91 SER A N 1
ATOM 770 C CA . SER A 1 91 ? 21.621 -9.094 -9.360 1.00 94.69 91 SER A CA 1
ATOM 771 C C . SER A 1 91 ? 23.080 -9.280 -9.744 1.00 94.69 91 SER A C 1
ATOM 773 O O . SER A 1 91 ? 23.427 -9.196 -10.923 1.00 94.69 91 SER A O 1
ATOM 775 N N . PHE A 1 92 ? 23.918 -9.555 -8.749 1.00 95.06 92 PHE A N 1
ATOM 776 C CA . PHE A 1 92 ? 25.357 -9.739 -8.904 1.00 95.06 92 PHE A CA 1
ATOM 777 C C . PHE A 1 92 ? 25.753 -11.164 -8.525 1.00 95.06 92 PHE A C 1
ATOM 779 O O . PHE A 1 92 ? 25.087 -11.807 -7.715 1.00 95.06 92 PHE A O 1
ATOM 786 N N . LYS A 1 93 ? 26.870 -11.648 -9.081 1.00 96.81 93 LYS A N 1
ATOM 787 C CA . LYS A 1 93 ? 27.431 -12.962 -8.722 1.00 96.81 93 LYS A CA 1
ATOM 788 C C . LYS A 1 93 ? 27.976 -12.992 -7.289 1.00 96.81 93 LYS A C 1
ATOM 790 O O . LYS A 1 93 ? 27.977 -14.045 -6.663 1.00 96.81 93 LYS A O 1
ATOM 795 N N . SER A 1 94 ? 28.442 -11.853 -6.773 1.00 97.19 94 SER A N 1
ATOM 796 C CA . SER A 1 94 ? 29.007 -11.726 -5.428 1.00 97.19 94 SER A CA 1
ATOM 797 C C . SER A 1 94 ? 28.279 -10.659 -4.609 1.00 97.19 94 SER A C 1
ATOM 799 O O . SER A 1 94 ? 27.848 -9.631 -5.135 1.00 97.19 94 SER A O 1
ATOM 801 N N . ARG A 1 95 ? 28.184 -10.888 -3.291 1.00 96.56 95 ARG A N 1
ATOM 802 C CA . ARG A 1 95 ? 27.622 -9.912 -2.338 1.00 96.56 95 ARG A CA 1
ATOM 803 C C . ARG A 1 95 ? 28.443 -8.625 -2.296 1.00 96.56 95 ARG A C 1
ATOM 805 O O . ARG A 1 95 ? 27.876 -7.544 -2.215 1.00 96.56 95 ARG A O 1
ATOM 812 N N . TRP A 1 96 ? 29.765 -8.750 -2.407 1.00 96.56 96 TRP A N 1
ATOM 813 C CA . TRP A 1 96 ? 30.675 -7.608 -2.451 1.00 96.56 96 TRP A CA 1
ATOM 814 C C . TRP A 1 96 ? 30.399 -6.706 -3.660 1.00 96.56 96 TRP A C 1
ATOM 816 O O . TRP A 1 96 ? 30.272 -5.499 -3.497 1.00 96.56 96 TRP A O 1
ATOM 826 N N . GLY A 1 97 ? 30.194 -7.282 -4.852 1.00 95.69 97 GLY A N 1
ATOM 827 C CA . GLY A 1 97 ? 29.851 -6.502 -6.046 1.00 95.69 97 GLY A CA 1
ATOM 828 C C . GLY A 1 97 ? 28.522 -5.754 -5.906 1.00 95.69 97 GLY A C 1
ATOM 829 O O . GLY A 1 97 ? 28.428 -4.591 -6.291 1.00 95.69 97 GLY A O 1
ATOM 830 N N . ALA A 1 98 ? 27.519 -6.387 -5.286 1.00 95.56 98 ALA A N 1
ATOM 831 C CA . ALA A 1 98 ? 26.252 -5.725 -4.979 1.00 95.56 98 ALA A CA 1
ATOM 832 C C . ALA A 1 98 ? 26.430 -4.567 -3.984 1.00 95.56 98 ALA A C 1
ATOM 834 O O . ALA A 1 98 ? 25.861 -3.498 -4.189 1.00 95.56 98 ALA A O 1
ATOM 835 N N . ALA A 1 99 ? 27.249 -4.760 -2.945 1.00 95.69 99 ALA A N 1
ATOM 836 C CA . ALA A 1 99 ? 27.519 -3.740 -1.937 1.00 95.69 99 ALA A CA 1
ATOM 837 C C . ALA A 1 99 ? 28.218 -2.511 -2.521 1.00 95.69 99 ALA A C 1
ATOM 839 O O . ALA A 1 99 ? 27.800 -1.385 -2.264 1.00 95.69 99 ALA A O 1
ATOM 840 N N . VAL A 1 100 ? 29.240 -2.733 -3.351 1.00 95.88 100 VAL A N 1
ATOM 841 C CA . VAL A 1 100 ? 29.949 -1.653 -4.042 1.00 95.88 100 VAL A CA 1
ATOM 842 C C . VAL A 1 100 ? 28.994 -0.900 -4.965 1.00 95.88 100 VAL A C 1
ATOM 844 O O . VAL A 1 100 ? 28.959 0.325 -4.925 1.00 95.88 100 VAL A O 1
ATOM 847 N N . CYS A 1 101 ? 28.171 -1.602 -5.750 1.00 94.88 101 CYS A N 1
ATOM 848 C CA . CYS A 1 101 ? 27.207 -0.950 -6.636 1.00 94.88 101 CYS A CA 1
ATOM 849 C C . CYS A 1 101 ? 26.183 -0.106 -5.863 1.00 94.88 101 CYS A C 1
ATOM 851 O O . CYS A 1 101 ? 25.962 1.041 -6.229 1.00 94.88 101 CYS A O 1
ATOM 853 N N . ALA A 1 102 ? 25.615 -0.630 -4.772 1.00 94.06 102 ALA A N 1
ATOM 854 C CA . ALA A 1 102 ? 24.609 0.078 -3.979 1.00 94.06 102 ALA A CA 1
ATOM 855 C C . ALA A 1 102 ? 25.151 1.324 -3.254 1.00 94.06 102 ALA A C 1
ATOM 857 O O . ALA A 1 102 ? 24.377 2.209 -2.910 1.00 94.06 102 ALA A O 1
ATOM 858 N N . GLN A 1 103 ? 26.461 1.400 -2.998 1.00 93.88 103 GLN A N 1
ATOM 859 C CA . GLN A 1 103 ? 27.081 2.506 -2.255 1.00 93.88 103 GLN A CA 1
ATOM 860 C C . GLN A 1 103 ? 27.797 3.531 -3.145 1.00 93.88 103 GLN A C 1
ATOM 862 O O . GLN A 1 103 ? 28.236 4.566 -2.646 1.00 93.88 103 GLN A O 1
ATOM 867 N N . THR A 1 104 ? 27.952 3.261 -4.443 1.00 93.50 104 THR A N 1
ATOM 868 C CA . THR A 1 104 ? 28.716 4.120 -5.359 1.00 93.50 104 THR A CA 1
ATOM 869 C C . THR A 1 104 ? 27.804 4.895 -6.301 1.00 93.50 104 THR A C 1
ATOM 871 O O . THR A 1 104 ? 26.810 4.380 -6.811 1.00 93.50 104 THR A O 1
ATOM 874 N N . GLN A 1 105 ? 28.169 6.149 -6.572 1.00 92.88 105 GLN A N 1
ATOM 875 C CA . GLN A 1 105 ? 27.475 6.984 -7.544 1.00 92.88 105 GLN A CA 1
ATOM 876 C C . GLN A 1 105 ? 27.799 6.507 -8.967 1.00 92.88 105 GLN A C 1
ATOM 878 O O . GLN A 1 105 ? 28.947 6.572 -9.402 1.00 92.88 105 GLN A O 1
ATOM 883 N N . GLN A 1 106 ? 26.785 6.050 -9.705 1.00 92.38 106 GLN A N 1
ATOM 884 C CA . GLN A 1 106 ? 26.979 5.439 -11.030 1.00 92.38 106 GLN A CA 1
ATOM 885 C C . GLN A 1 106 ? 27.131 6.461 -12.168 1.00 92.38 106 GLN A C 1
ATOM 887 O O . GLN A 1 106 ? 27.707 6.159 -13.210 1.00 92.38 106 GLN A O 1
ATOM 892 N N . SER A 1 107 ? 26.597 7.675 -12.003 1.00 93.31 107 SER A N 1
ATOM 893 C CA . SER A 1 107 ? 26.584 8.708 -13.047 1.00 93.31 107 SER A CA 1
ATOM 894 C C . SER A 1 107 ? 27.003 10.074 -12.511 1.00 93.31 107 SER A C 1
ATOM 896 O O . SER A 1 107 ? 26.792 10.371 -11.338 1.00 93.31 107 SER A O 1
ATOM 898 N N . LYS A 1 108 ? 27.526 10.945 -13.388 1.00 93.56 108 LYS A N 1
ATOM 899 C CA . LYS A 1 108 ? 27.847 12.348 -13.057 1.00 93.56 108 LYS A CA 1
ATOM 900 C C . LYS A 1 108 ? 26.634 13.111 -12.520 1.00 93.56 108 LYS A C 1
ATOM 902 O O . LYS A 1 108 ? 26.788 13.990 -11.682 1.00 93.56 108 LYS A O 1
ATOM 907 N N . ASN A 1 109 ? 25.439 12.796 -13.025 1.00 92.19 109 ASN A N 1
ATOM 908 C CA . ASN A 1 109 ? 24.204 13.383 -12.525 1.00 92.19 109 ASN A CA 1
ATOM 909 C C . ASN A 1 109 ? 23.699 12.564 -11.319 1.00 92.19 109 ASN A C 1
ATOM 911 O O . ASN A 1 109 ? 23.358 11.395 -11.510 1.00 92.19 109 ASN A O 1
ATOM 915 N N . PRO A 1 110 ? 23.582 13.161 -10.116 1.00 87.94 110 PRO A N 1
ATOM 916 C CA . PRO A 1 110 ? 23.143 12.460 -8.909 1.00 87.94 110 PRO A CA 1
ATOM 917 C C . PRO A 1 110 ? 21.669 12.037 -8.933 1.00 87.94 110 PRO A C 1
ATOM 919 O O . PRO A 1 110 ? 21.245 11.275 -8.080 1.00 87.94 110 PRO A O 1
ATOM 922 N N . THR A 1 111 ? 20.871 12.519 -9.889 1.00 89.00 111 THR A N 1
ATOM 923 C CA . THR A 1 111 ? 19.441 12.173 -10.010 1.00 89.00 111 THR A CA 1
ATOM 924 C C . THR A 1 111 ? 19.168 11.017 -10.974 1.00 89.00 111 THR A C 1
ATOM 926 O O . THR A 1 111 ? 18.034 10.551 -11.073 1.00 89.00 111 THR A O 1
ATOM 929 N N . LEU A 1 112 ? 20.193 10.549 -11.692 1.00 90.19 112 LEU A N 1
ATOM 930 C CA . LEU A 1 112 ? 20.096 9.448 -12.646 1.00 90.19 112 LEU A CA 1
ATOM 931 C C . LEU A 1 112 ? 20.822 8.220 -12.100 1.00 90.19 112 LEU A C 1
ATOM 933 O O . LEU A 1 112 ? 21.861 8.351 -11.459 1.00 90.19 112 LEU A O 1
ATOM 937 N N . TRP A 1 113 ? 20.297 7.031 -12.410 1.00 90.31 113 TRP A N 1
ATOM 938 C CA . TRP A 1 113 ? 20.879 5.750 -11.986 1.00 90.31 113 TRP A CA 1
ATOM 939 C C . TRP A 1 113 ? 21.085 5.651 -10.470 1.00 90.31 113 TRP A C 1
ATOM 941 O O . TRP A 1 113 ? 22.142 5.246 -9.996 1.00 90.31 113 TRP A O 1
ATOM 951 N N . LEU A 1 114 ? 20.048 6.026 -9.720 1.00 91.50 114 LEU A N 1
ATOM 952 C CA . LEU A 1 114 ? 19.998 5.849 -8.274 1.00 91.50 114 LEU A CA 1
ATOM 953 C C . LEU A 1 114 ? 19.975 4.354 -7.941 1.00 91.50 114 LEU A C 1
ATOM 955 O O . LEU A 1 114 ? 19.118 3.613 -8.430 1.00 91.50 114 LEU A O 1
ATOM 959 N N . THR A 1 115 ? 20.926 3.923 -7.121 1.00 92.88 115 THR A N 1
ATOM 960 C CA . THR A 1 115 ? 21.071 2.538 -6.677 1.00 92.88 115 THR A CA 1
ATOM 961 C C . THR A 1 115 ? 20.839 2.461 -5.180 1.00 92.88 115 THR A C 1
ATOM 963 O O . THR A 1 115 ? 21.566 3.084 -4.415 1.00 92.88 115 THR A O 1
ATOM 966 N N . ASP A 1 116 ? 19.867 1.653 -4.776 1.00 91.38 116 ASP A N 1
ATOM 967 C CA . ASP A 1 116 ? 19.571 1.366 -3.378 1.00 91.38 116 ASP A CA 1
ATOM 968 C C . ASP A 1 116 ? 19.609 -0.144 -3.139 1.00 91.38 116 ASP A C 1
ATOM 970 O O . ASP A 1 116 ? 19.463 -0.957 -4.060 1.00 91.38 116 ASP A O 1
ATOM 974 N N . TRP A 1 117 ? 19.772 -0.531 -1.877 1.00 93.81 117 TRP A N 1
ATOM 975 C CA . TRP A 1 117 ? 19.626 -1.920 -1.463 1.00 93.81 117 TRP A CA 1
ATOM 976 C C . TRP A 1 117 ? 18.206 -2.404 -1.755 1.00 93.81 117 TRP A C 1
ATOM 978 O O . TRP A 1 117 ? 17.233 -1.871 -1.221 1.00 93.81 117 TRP A O 1
ATOM 988 N N . ALA A 1 118 ? 18.086 -3.428 -2.599 1.00 93.69 118 ALA A N 1
ATOM 989 C CA . ALA A 1 118 ? 16.795 -4.031 -2.885 1.00 93.69 118 ALA A CA 1
ATOM 990 C C . ALA A 1 118 ? 16.243 -4.702 -1.611 1.00 93.69 118 ALA A C 1
ATOM 992 O O . ALA A 1 118 ? 16.936 -5.544 -1.031 1.00 93.69 118 ALA A O 1
ATOM 993 N N . PRO A 1 119 ? 15.018 -4.361 -1.172 1.00 93.81 119 PRO A N 1
ATOM 994 C CA . PRO A 1 119 ? 14.386 -5.043 -0.052 1.00 93.81 119 PRO A CA 1
ATOM 995 C C . PRO A 1 119 ? 14.018 -6.481 -0.438 1.00 93.81 119 PRO A C 1
ATOM 997 O O . PRO A 1 119 ? 14.010 -6.853 -1.617 1.00 93.81 119 PRO A O 1
ATOM 1000 N N . GLU A 1 120 ? 13.691 -7.301 0.561 1.00 93.75 120 GLU A N 1
ATOM 1001 C CA . GLU A 1 120 ? 13.208 -8.661 0.321 1.00 93.75 120 GLU A CA 1
ATOM 1002 C C . GLU A 1 120 ? 11.974 -8.629 -0.606 1.00 93.75 120 GLU A C 1
ATOM 1004 O O . GLU A 1 120 ? 11.114 -7.765 -0.428 1.00 93.75 120 GLU A O 1
ATOM 1009 N N . PRO A 1 121 ? 11.804 -9.569 -1.559 1.00 92.38 121 PRO A N 1
ATOM 1010 C CA . PRO A 1 121 ? 10.673 -9.558 -2.495 1.00 92.38 121 PRO A CA 1
ATOM 1011 C C . PRO A 1 121 ? 9.279 -9.444 -1.852 1.00 92.38 121 PRO A C 1
ATOM 1013 O O . PRO A 1 121 ? 8.350 -8.936 -2.480 1.00 92.38 121 PRO A O 1
ATOM 1016 N N . ARG A 1 122 ? 9.127 -9.914 -0.606 1.00 92.94 122 ARG A N 1
ATOM 1017 C CA . ARG A 1 122 ? 7.892 -9.808 0.189 1.00 92.94 122 ARG A CA 1
ATOM 1018 C C . ARG A 1 122 ? 7.705 -8.433 0.838 1.00 92.94 122 ARG A C 1
ATOM 1020 O O . ARG A 1 122 ? 6.570 -8.018 1.041 1.00 92.94 122 ARG A O 1
ATOM 1027 N N . ASP A 1 123 ? 8.803 -7.740 1.125 1.00 94.75 123 ASP A N 1
ATOM 1028 C CA . ASP A 1 123 ? 8.845 -6.393 1.704 1.00 94.75 123 ASP A CA 1
ATOM 1029 C C . ASP A 1 123 ? 8.723 -5.291 0.630 1.00 94.75 123 ASP A C 1
ATOM 1031 O O . ASP A 1 123 ? 8.515 -4.120 0.939 1.00 94.75 123 ASP A O 1
ATOM 1035 N N . VAL A 1 124 ? 8.802 -5.638 -0.661 1.00 94.25 124 VAL A N 1
ATOM 1036 C CA . VAL A 1 124 ? 8.605 -4.682 -1.762 1.00 94.25 124 VAL A CA 1
ATOM 1037 C C . VAL A 1 124 ? 7.145 -4.217 -1.824 1.00 94.25 124 VAL A C 1
ATOM 1039 O O . VAL A 1 124 ? 6.220 -4.974 -2.134 1.00 94.25 124 VAL A O 1
ATOM 1042 N N . TYR A 1 125 ? 6.928 -2.916 -1.655 1.00 93.56 125 TYR A N 1
ATOM 1043 C CA . TYR A 1 125 ? 5.657 -2.259 -1.920 1.00 93.56 125 TYR A CA 1
ATOM 1044 C C . TYR A 1 125 ? 5.542 -1.832 -3.391 1.00 93.56 125 TYR A C 1
ATOM 1046 O O . TYR A 1 125 ? 5.746 -0.678 -3.778 1.00 93.56 125 TYR A O 1
ATOM 1054 N N . TRP A 1 126 ? 5.129 -2.786 -4.227 1.00 90.88 126 TRP A N 1
ATOM 1055 C CA . TRP A 1 126 ? 5.068 -2.669 -5.691 1.00 90.88 126 TRP A CA 1
ATOM 1056 C C . TRP A 1 126 ? 4.320 -1.446 -6.236 1.00 90.88 126 TRP A C 1
ATOM 1058 O O . TRP A 1 126 ? 4.634 -0.972 -7.325 1.00 90.88 126 TRP A O 1
ATOM 1068 N N . ARG A 1 127 ? 3.339 -0.905 -5.499 1.00 89.94 127 ARG A N 1
ATOM 1069 C CA . ARG A 1 127 ? 2.536 0.226 -5.995 1.00 89.94 127 ARG A CA 1
ATOM 1070 C C . ARG A 1 127 ? 3.335 1.513 -6.144 1.00 89.94 127 ARG A C 1
ATOM 1072 O O . ARG A 1 127 ? 3.014 2.308 -7.027 1.00 89.94 127 ARG A O 1
ATOM 1079 N N . ASN A 1 128 ? 4.357 1.694 -5.309 1.00 92.31 128 ASN A N 1
ATOM 1080 C CA . ASN A 1 128 ? 5.157 2.914 -5.286 1.00 92.31 128 ASN A CA 1
ATOM 1081 C C . ASN A 1 128 ? 6.306 2.898 -6.302 1.00 92.31 128 ASN A C 1
ATOM 1083 O O . ASN A 1 128 ? 6.799 3.961 -6.658 1.00 92.31 128 ASN A O 1
ATOM 1087 N N . LEU A 1 129 ? 6.661 1.733 -6.858 1.00 90.50 129 LEU A N 1
ATOM 1088 C CA . LEU A 1 129 ? 7.685 1.619 -7.906 1.00 90.50 129 LEU A CA 1
ATOM 1089 C C . LEU A 1 129 ? 7.314 2.355 -9.203 1.00 90.50 129 LEU A C 1
ATOM 1091 O O . LEU A 1 129 ? 8.190 2.722 -9.977 1.00 90.50 129 LEU A O 1
ATOM 1095 N N . ALA A 1 130 ? 6.019 2.571 -9.451 1.00 88.19 130 ALA A N 1
ATOM 1096 C CA . ALA A 1 130 ? 5.533 3.279 -10.635 1.00 88.19 130 ALA A CA 1
ATOM 1097 C C . ALA A 1 130 ? 5.576 4.812 -10.503 1.00 88.19 130 ALA A C 1
ATOM 1099 O O . ALA A 1 130 ? 5.167 5.515 -11.428 1.00 88.19 130 ALA A O 1
ATOM 1100 N N . ILE A 1 131 ? 5.998 5.342 -9.352 1.00 89.94 131 ILE A N 1
ATOM 1101 C CA . ILE A 1 131 ? 5.990 6.780 -9.080 1.00 89.94 131 ILE A CA 1
ATOM 1102 C C . ILE A 1 131 ? 7.256 7.416 -9.682 1.00 89.94 131 ILE A C 1
ATOM 1104 O O . ILE A 1 131 ? 8.362 6.999 -9.342 1.00 89.94 131 ILE A O 1
ATOM 1108 N N . PRO A 1 132 ? 7.136 8.443 -10.546 1.00 88.50 132 PRO A N 1
ATOM 1109 C CA . PRO A 1 132 ? 8.303 9.112 -11.108 1.00 88.50 132 PRO A CA 1
ATOM 1110 C C . PRO A 1 132 ? 9.028 9.946 -10.046 1.00 88.50 132 PRO A C 1
ATOM 1112 O O . PRO A 1 132 ? 8.386 10.593 -9.211 1.00 88.50 132 PRO A O 1
ATOM 1115 N N . PHE A 1 133 ? 10.360 9.999 -10.137 1.00 86.62 133 PHE A N 1
ATOM 1116 C CA . PHE A 1 133 ? 11.235 10.645 -9.151 1.00 86.62 133 PHE A CA 1
ATOM 1117 C C . PHE A 1 133 ? 10.843 12.097 -8.838 1.00 86.62 133 PHE A C 1
ATOM 1119 O O . PHE A 1 133 ? 10.713 12.464 -7.675 1.00 86.62 133 PHE A O 1
ATOM 1126 N N . VAL A 1 134 ? 10.544 12.902 -9.864 1.00 86.44 134 VAL A N 1
ATOM 1127 C CA . VAL A 1 134 ? 10.151 14.318 -9.701 1.00 86.44 134 VAL A CA 1
ATOM 1128 C C . VAL A 1 134 ? 8.906 14.469 -8.817 1.00 86.44 134 VAL A C 1
ATOM 1130 O O . VAL A 1 134 ? 8.810 15.390 -8.008 1.00 86.44 134 VAL A O 1
ATOM 1133 N N . SER A 1 135 ? 7.959 13.532 -8.919 1.00 90.12 135 SER A N 1
ATOM 1134 C CA . SER A 1 135 ? 6.736 13.577 -8.116 1.00 90.12 135 SER A CA 1
ATOM 1135 C C . SER A 1 135 ? 6.954 13.175 -6.655 1.00 90.12 135 SER A C 1
ATOM 1137 O O . SER A 1 135 ? 6.146 13.558 -5.811 1.00 90.12 135 SER A O 1
ATOM 1139 N N . LEU A 1 136 ? 8.036 12.451 -6.331 1.00 90.75 136 LEU A N 1
ATOM 1140 C CA . LEU A 1 136 ? 8.349 12.061 -4.952 1.00 90.75 136 LEU A CA 1
ATOM 1141 C C . LEU A 1 136 ? 8.632 13.286 -4.084 1.00 90.75 136 LEU A C 1
ATOM 1143 O O . LEU A 1 136 ? 8.134 13.363 -2.967 1.00 90.75 136 LEU A O 1
ATOM 1147 N N . THR A 1 137 ? 9.372 14.271 -4.598 1.00 90.62 137 THR A N 1
ATOM 1148 C CA . THR A 1 137 ? 9.682 15.503 -3.854 1.00 90.62 137 THR A CA 1
ATOM 1149 C C . THR A 1 137 ? 8.415 16.286 -3.516 1.00 90.62 137 THR A C 1
ATOM 1151 O O . THR A 1 137 ? 8.217 16.685 -2.370 1.00 90.62 137 THR A O 1
ATOM 1154 N N . ILE A 1 138 ? 7.511 16.439 -4.488 1.00 93.31 138 ILE A N 1
ATOM 1155 C CA . ILE A 1 138 ? 6.229 17.130 -4.293 1.00 93.31 138 ILE A CA 1
ATOM 1156 C C . ILE A 1 138 ? 5.352 16.366 -3.293 1.00 93.31 138 ILE A C 1
ATOM 1158 O O . ILE A 1 138 ? 4.786 16.965 -2.382 1.00 93.31 138 ILE A O 1
ATOM 1162 N N . ARG A 1 139 ? 5.268 15.035 -3.417 1.00 93.75 139 ARG A N 1
ATOM 1163 C CA . ARG A 1 139 ? 4.520 14.185 -2.476 1.00 93.75 139 ARG A CA 1
ATOM 1164 C C . ARG A 1 139 ? 5.057 14.312 -1.056 1.00 93.75 139 ARG A C 1
ATOM 1166 O O . ARG A 1 139 ? 4.264 14.498 -0.142 1.00 93.75 139 ARG A O 1
ATOM 1173 N N . LYS A 1 140 ? 6.379 14.272 -0.873 1.00 92.06 140 LYS A N 1
ATOM 1174 C CA . LYS A 1 140 ? 7.028 14.470 0.432 1.00 92.06 140 LYS A CA 1
ATOM 1175 C C . LYS A 1 140 ? 6.677 15.822 1.042 1.00 92.06 140 LYS A C 1
ATOM 1177 O O . LYS A 1 140 ? 6.326 15.875 2.215 1.00 92.06 140 LYS A O 1
ATOM 1182 N N . LEU A 1 141 ? 6.695 16.891 0.244 1.00 94.25 141 LEU A N 1
ATOM 1183 C CA . LEU A 1 141 ? 6.306 18.223 0.707 1.00 94.25 141 LEU A CA 1
ATOM 1184 C C . LEU A 1 141 ? 4.833 18.267 1.144 1.00 94.25 141 LEU A C 1
ATOM 1186 O O . LEU A 1 141 ? 4.532 18.722 2.244 1.00 94.25 141 LEU A O 1
ATOM 1190 N N . ILE A 1 142 ? 3.921 17.738 0.322 1.00 95.25 142 ILE A N 1
ATOM 1191 C CA . ILE A 1 142 ? 2.482 17.689 0.631 1.00 95.25 142 ILE A CA 1
ATOM 1192 C C . ILE A 1 142 ? 2.218 16.870 1.899 1.00 95.25 142 ILE A C 1
ATOM 1194 O O . ILE A 1 142 ? 1.431 17.292 2.746 1.00 95.25 142 ILE A O 1
ATOM 1198 N N . ILE A 1 143 ? 2.874 15.717 2.055 1.00 93.88 143 ILE A N 1
ATOM 1199 C CA . ILE A 1 143 ? 2.734 14.879 3.250 1.00 93.88 143 ILE A CA 1
ATOM 1200 C C . ILE A 1 143 ? 3.308 15.584 4.479 1.00 93.88 143 ILE A C 1
ATOM 1202 O O . ILE A 1 143 ? 2.646 15.594 5.509 1.00 93.88 143 ILE A O 1
ATOM 1206 N N . SER A 1 144 ? 4.457 16.252 4.370 1.00 92.88 144 SER A N 1
ATOM 1207 C CA . SER A 1 144 ? 5.015 17.046 5.470 1.00 92.88 144 SER A CA 1
ATOM 1208 C C . SER A 1 144 ? 4.051 18.146 5.931 1.00 92.88 144 SER A C 1
ATOM 1210 O O . SER A 1 144 ? 3.836 18.309 7.130 1.00 92.88 144 SER A O 1
ATOM 1212 N N . LEU A 1 145 ? 3.425 18.868 4.995 1.00 95.62 145 LEU A N 1
ATOM 1213 C CA . LEU A 1 145 ? 2.405 19.876 5.308 1.00 95.62 145 LEU A CA 1
ATOM 1214 C C . LEU A 1 145 ? 1.140 19.245 5.909 1.00 95.62 145 LEU A C 1
ATOM 1216 O O . LEU A 1 145 ? 0.552 19.797 6.836 1.00 95.62 145 LEU A O 1
ATOM 1220 N N . SER A 1 146 ? 0.740 18.073 5.415 1.00 94.31 146 SER A N 1
ATOM 1221 C CA . SER A 1 146 ? -0.427 17.341 5.921 1.00 94.31 146 SER A CA 1
ATOM 1222 C C . SER A 1 146 ? -0.210 16.833 7.347 1.00 94.31 146 SER A C 1
ATOM 1224 O O . SER A 1 146 ? -1.126 16.911 8.158 1.00 94.31 146 SER A O 1
ATOM 1226 N N . VAL A 1 147 ? 0.992 16.348 7.671 1.00 92.25 147 VAL A N 1
ATOM 1227 C CA . VAL A 1 147 ? 1.370 15.938 9.033 1.00 92.25 147 VAL A CA 1
ATOM 1228 C C . VAL A 1 147 ? 1.395 17.150 9.960 1.00 92.25 147 VAL A C 1
ATOM 1230 O O . VAL A 1 147 ? 0.839 17.086 11.051 1.00 92.25 147 VAL A O 1
ATOM 1233 N N . PHE A 1 148 ? 1.956 18.277 9.514 1.00 93.50 148 PHE A N 1
ATOM 1234 C CA . PHE A 1 148 ? 1.924 19.524 10.281 1.00 93.50 148 PHE A CA 1
ATOM 1235 C C . PHE A 1 148 ? 0.486 19.966 10.598 1.00 93.50 148 PHE A C 1
ATOM 1237 O O . PHE A 1 148 ? 0.154 20.234 11.753 1.00 93.50 148 PHE A O 1
ATOM 1244 N N . ALA A 1 149 ? -0.394 19.969 9.592 1.00 94.06 149 ALA A N 1
ATOM 1245 C CA . ALA A 1 149 ? -1.808 20.274 9.781 1.00 94.06 149 ALA A CA 1
ATOM 1246 C C . ALA A 1 149 ? -2.490 19.264 10.716 1.00 94.06 149 ALA A C 1
ATOM 1248 O O . ALA A 1 149 ? -3.254 19.661 11.591 1.00 94.06 149 ALA A O 1
ATOM 1249 N N . LEU A 1 150 ? -2.192 17.969 10.576 1.00 91.75 150 LEU A N 1
ATOM 1250 C CA . LEU A 1 150 ? -2.722 16.925 11.449 1.00 91.75 150 LEU A CA 1
ATOM 1251 C C . LEU A 1 150 ? -2.354 17.187 12.909 1.00 91.75 150 LEU A C 1
ATOM 1253 O O . LEU A 1 150 ? -3.242 17.145 13.752 1.00 91.75 150 LEU A O 1
ATOM 1257 N N . VAL A 1 151 ? -1.091 17.506 13.205 1.00 90.62 151 VAL A N 1
ATOM 1258 C CA . VAL A 1 151 ? -0.642 17.838 14.567 1.00 90.62 151 VAL A CA 1
ATOM 1259 C C . VAL A 1 151 ? -1.386 19.062 15.100 1.00 90.62 151 VAL A C 1
ATOM 1261 O O . VAL A 1 151 ? -1.879 19.036 16.226 1.00 90.62 151 VAL A O 1
ATOM 1264 N N . PHE A 1 152 ? -1.544 20.105 14.281 1.00 91.88 152 PHE A N 1
ATOM 1265 C CA . PHE A 1 152 ? -2.294 21.301 14.663 1.00 91.88 152 PHE A CA 1
ATOM 1266 C C . PHE A 1 152 ? -3.763 20.990 14.987 1.00 91.88 152 PHE A C 1
ATOM 1268 O O . PHE A 1 152 ? -4.262 21.365 16.046 1.00 91.88 152 PHE A O 1
ATOM 1275 N N . PHE A 1 153 ? -4.457 20.249 14.121 1.00 90.38 153 PHE A N 1
ATOM 1276 C CA . PHE A 1 153 ? -5.847 19.858 14.362 1.00 90.38 153 PHE A CA 1
ATOM 1277 C C . PHE A 1 153 ? -5.995 18.872 15.520 1.00 90.38 153 PHE A C 1
ATOM 1279 O O . PHE A 1 153 ? -7.040 18.862 16.162 1.00 90.38 153 PHE A O 1
ATOM 1286 N N . TYR A 1 154 ? -4.963 18.084 15.824 1.00 87.19 154 TYR A N 1
ATOM 1287 C CA . TYR A 1 154 ? -4.948 17.156 16.954 1.00 87.19 154 TYR A CA 1
ATOM 1288 C C . TYR A 1 154 ? -4.882 17.873 18.312 1.00 87.19 154 TYR A C 1
ATOM 1290 O O . TYR A 1 154 ? -5.358 17.339 19.313 1.00 87.19 154 TYR A O 1
ATOM 1298 N N . MET A 1 155 ? -4.392 19.117 18.355 1.00 87.56 155 MET A N 1
ATOM 1299 C CA . MET A 1 155 ? -4.412 19.938 19.572 1.00 87.56 155 MET A CA 1
ATOM 1300 C C . MET A 1 155 ? -5.834 20.285 20.027 1.00 87.56 155 MET A C 1
ATOM 1302 O O . MET A 1 155 ? -6.085 20.350 21.227 1.00 87.56 155 MET A O 1
ATOM 1306 N N . ILE A 1 156 ? -6.776 20.469 19.096 1.00 88.62 156 ILE A N 1
ATOM 1307 C CA . ILE A 1 156 ? -8.168 20.845 19.396 1.00 88.62 156 ILE A CA 1
ATOM 1308 C C . ILE A 1 156 ? -8.884 19.783 20.258 1.00 88.62 156 ILE A C 1
ATOM 1310 O O . ILE A 1 156 ? -9.362 20.133 21.340 1.00 88.62 156 ILE A O 1
ATOM 1314 N N . PRO A 1 157 ? -8.962 18.493 19.857 1.00 84.69 157 PRO A N 1
ATOM 1315 C CA . PRO A 1 157 ? -9.606 17.468 20.670 1.00 84.69 157 PRO A CA 1
ATOM 1316 C C . PRO A 1 157 ? -8.849 17.201 21.973 1.00 84.69 157 PRO A C 1
ATOM 1318 O O . PRO A 1 157 ? -9.495 16.952 22.987 1.00 84.69 157 PRO A O 1
ATOM 1321 N N . ILE A 1 158 ? -7.512 17.302 21.989 1.00 85.25 158 ILE A N 1
ATOM 1322 C CA . ILE A 1 158 ? -6.743 17.189 23.237 1.00 85.25 158 ILE A CA 1
ATOM 1323 C C . ILE A 1 158 ? -7.149 18.302 24.202 1.00 85.25 158 ILE A C 1
ATOM 1325 O O . ILE A 1 158 ? -7.504 18.010 25.339 1.00 85.25 158 ILE A O 1
ATOM 1329 N N . ALA A 1 159 ? -7.138 19.560 23.761 1.00 86.69 159 ALA A N 1
ATOM 1330 C CA . ALA A 1 159 ? -7.509 20.695 24.598 1.00 86.69 159 ALA A CA 1
ATOM 1331 C C . ALA A 1 159 ? -8.945 20.565 25.124 1.00 86.69 159 ALA A C 1
ATOM 1333 O O . ALA A 1 159 ? -9.194 20.819 26.301 1.00 86.69 159 ALA A O 1
ATOM 1334 N N . PHE A 1 160 ? -9.875 20.092 24.288 1.00 84.12 160 PHE A N 1
ATOM 1335 C CA . PHE A 1 160 ? -11.250 19.818 24.698 1.00 84.12 160 PHE A CA 1
ATOM 1336 C C . PHE A 1 160 ? -11.322 18.746 25.795 1.00 84.12 160 PHE A C 1
ATOM 1338 O O . PHE A 1 160 ? -11.905 18.979 26.852 1.00 84.12 160 PHE A O 1
ATOM 1345 N N . VAL A 1 161 ? -10.669 17.600 25.598 1.00 84.25 161 VAL A N 1
ATOM 1346 C CA . VAL A 1 161 ? -10.623 16.519 26.594 1.00 84.25 161 VAL A CA 1
ATOM 1347 C C . VAL A 1 161 ? -9.976 16.989 27.902 1.00 84.25 161 VAL A C 1
ATOM 1349 O O . VAL A 1 161 ? -10.484 16.688 28.980 1.00 84.25 161 VAL A O 1
ATOM 1352 N N . GLN A 1 162 ? -8.898 17.773 27.821 1.00 83.06 162 GLN A N 1
ATOM 1353 C CA . GLN A 1 162 ? -8.230 18.353 28.989 1.00 83.06 162 GLN A CA 1
ATOM 1354 C C . GLN A 1 162 ? -9.113 19.380 29.714 1.00 83.06 162 GLN A C 1
ATOM 1356 O O . GLN A 1 162 ? -9.144 19.400 30.942 1.00 83.06 162 GLN A O 1
ATOM 1361 N N . SER A 1 163 ? -9.890 20.192 28.988 1.00 82.56 163 SER A N 1
ATOM 1362 C CA . SER A 1 163 ? -10.845 21.119 29.612 1.00 82.56 163 SER A CA 1
ATOM 1363 C C . SER A 1 163 ? -11.974 20.398 30.351 1.00 82.56 163 SER A C 1
ATOM 1365 O O . SER A 1 163 ? -12.383 20.855 31.413 1.00 82.56 163 SER A O 1
ATOM 1367 N N . LEU A 1 164 ? -12.433 19.246 29.845 1.00 78.06 164 LEU A N 1
ATOM 1368 C CA . LEU A 1 164 ? -13.443 18.420 30.514 1.00 78.06 164 LEU A CA 1
ATOM 1369 C C . LEU A 1 164 ? -12.886 17.707 31.753 1.00 78.06 164 LEU A C 1
ATOM 1371 O O . LEU A 1 164 ? -13.627 17.465 32.703 1.00 78.06 164 LEU A O 1
ATOM 1375 N N . ALA A 1 165 ? -11.588 17.394 31.755 1.00 78.88 165 ALA A N 1
ATOM 1376 C CA . ALA A 1 165 ? -10.893 16.848 32.918 1.00 78.88 165 ALA A CA 1
ATOM 1377 C C . ALA A 1 165 ? -10.766 17.879 34.057 1.00 78.88 165 ALA A C 1
ATOM 1379 O O . ALA A 1 165 ? -10.759 17.511 35.233 1.00 78.88 165 ALA A O 1
ATOM 1380 N N . ASN A 1 166 ? -10.667 19.171 33.716 1.00 79.94 166 ASN A N 1
ATOM 1381 C CA . ASN A 1 166 ? -10.555 20.265 34.676 1.00 79.94 166 ASN A CA 1
ATOM 1382 C C . ASN A 1 166 ? -11.935 20.791 35.106 1.00 79.94 166 ASN A C 1
ATOM 1384 O O . ASN A 1 166 ? -12.431 21.812 34.622 1.00 79.94 166 ASN A O 1
ATOM 1388 N N . LEU A 1 167 ? -12.541 20.089 36.062 1.00 74.31 167 LEU A N 1
ATOM 1389 C CA . LEU A 1 167 ? -13.882 20.392 36.564 1.00 74.31 167 LEU A CA 1
ATOM 1390 C C . LEU A 1 167 ? -13.982 21.761 37.253 1.00 74.31 167 LEU A C 1
ATOM 1392 O O . LEU A 1 167 ? -14.998 22.429 37.102 1.00 74.31 167 LEU A O 1
ATOM 1396 N N . GLU A 1 168 ? -12.929 22.230 37.930 1.00 70.88 168 GLU A N 1
ATOM 1397 C CA . GLU A 1 168 ? -12.922 23.559 38.569 1.00 70.88 168 GLU A CA 1
ATOM 1398 C C . GLU A 1 168 ? -13.014 24.695 37.539 1.00 70.88 168 GLU A C 1
ATOM 1400 O O . GLU A 1 168 ? -13.691 25.701 37.762 1.00 70.88 168 GLU A O 1
ATOM 1405 N N . GLY A 1 169 ? -12.356 24.530 36.387 1.00 72.19 169 GLY A N 1
ATOM 1406 C CA . GLY 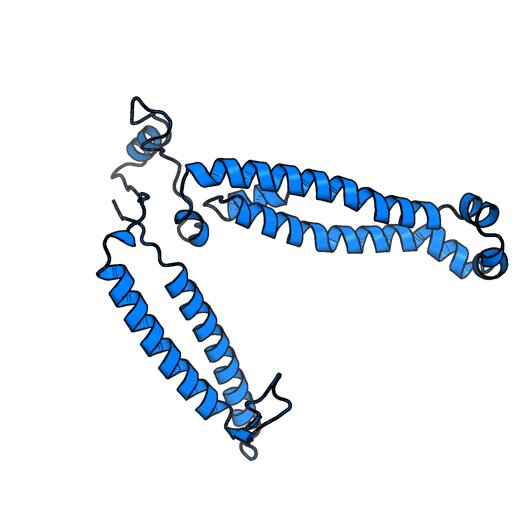A 1 169 ? -12.483 25.449 35.257 1.00 72.19 169 GLY A CA 1
ATOM 1407 C C . GLY A 1 169 ? -13.862 25.364 3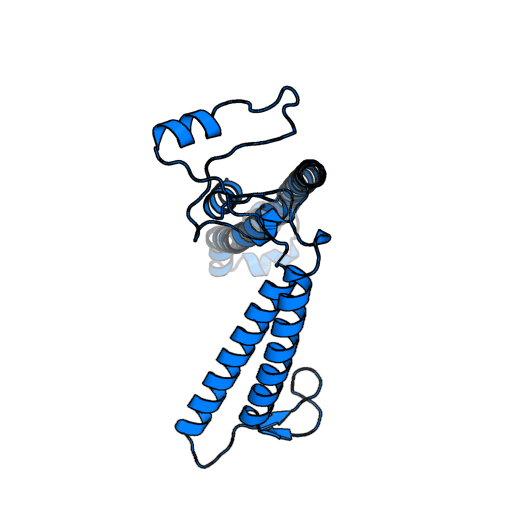4.600 1.00 72.19 169 GLY A C 1
ATOM 1408 O O . GLY A 1 169 ? -14.471 26.391 34.294 1.00 72.19 169 GLY A O 1
ATOM 1409 N N . LEU A 1 170 ? -14.390 24.150 34.436 1.00 72.81 170 LEU A N 1
ATOM 1410 C CA . LEU A 1 170 ? -15.685 23.913 33.798 1.00 72.81 170 LEU A CA 1
ATOM 1411 C C . LEU A 1 170 ? -16.863 24.441 34.635 1.00 72.81 170 LEU A C 1
ATOM 1413 O O . LEU A 1 170 ? -17.777 25.043 34.082 1.00 72.81 170 LEU A O 1
ATOM 1417 N N . GLU A 1 171 ? -16.823 24.301 35.962 1.00 71.62 171 GLU A N 1
ATOM 1418 C CA . GLU A 1 171 ? -17.848 24.816 36.887 1.00 71.62 171 GLU A CA 1
ATOM 1419 C C . GLU A 1 171 ? -17.923 26.355 36.919 1.00 71.62 171 GLU A C 1
ATOM 1421 O O . GLU A 1 171 ? -18.974 26.923 37.251 1.00 71.62 171 GLU A O 1
ATOM 1426 N N . ARG A 1 172 ? -16.816 27.032 36.573 1.00 73.69 172 ARG A N 1
ATOM 1427 C CA . ARG A 1 172 ? -16.743 28.495 36.428 1.00 73.69 172 ARG A CA 1
ATOM 1428 C C . ARG A 1 172 ? -17.257 28.972 35.071 1.00 73.69 172 ARG A C 1
ATOM 1430 O O . ARG A 1 172 ? -17.923 29.999 35.016 1.00 73.69 172 ARG A O 1
ATOM 1437 N N . VAL A 1 173 ? -16.958 28.241 33.996 1.00 77.75 173 VAL A N 1
ATOM 1438 C CA . VAL A 1 173 ? -17.325 28.619 32.617 1.00 77.75 173 VAL A CA 1
ATOM 1439 C C . VAL A 1 173 ? -18.753 28.186 32.257 1.00 77.75 173 VAL A C 1
ATOM 1441 O O . VAL A 1 173 ? -19.433 28.874 31.501 1.00 77.75 173 VAL A O 1
ATOM 1444 N N . ALA A 1 174 ? -19.235 27.072 32.811 1.00 74.56 174 ALA A N 1
ATOM 1445 C CA . ALA A 1 174 ? -20.517 26.464 32.470 1.00 74.56 174 ALA A CA 1
ATOM 1446 C C . ALA A 1 174 ? -21.314 26.054 33.733 1.00 74.56 174 ALA A C 1
ATOM 1448 O O . ALA A 1 174 ? -21.415 24.870 34.066 1.00 74.56 174 ALA A O 1
ATOM 1449 N N . PRO A 1 175 ? -21.929 27.017 34.448 1.00 73.31 175 PRO A N 1
ATOM 1450 C CA . PRO A 1 175 ? -22.604 26.768 35.728 1.00 73.31 175 PRO A CA 1
ATOM 1451 C C . PRO A 1 175 ? -23.830 25.842 35.631 1.00 73.31 175 PRO A C 1
ATOM 1453 O O . PRO A 1 175 ? -24.250 25.283 36.641 1.00 73.31 175 PRO A O 1
ATOM 1456 N N . PHE A 1 176 ? -24.379 25.619 34.433 1.00 75.88 176 PHE A N 1
ATOM 1457 C CA . PHE A 1 176 ? -25.488 24.686 34.197 1.00 75.88 176 PHE A CA 1
ATOM 1458 C C . PHE A 1 176 ? -25.090 23.202 34.322 1.00 75.88 176 PHE A C 1
ATOM 1460 O O . PHE A 1 176 ? -25.965 22.352 34.462 1.00 75.88 176 PHE A O 1
ATOM 1467 N N . LEU A 1 177 ? -23.791 22.872 34.291 1.00 68.38 177 LEU A N 1
ATOM 1468 C CA . LEU A 1 177 ? -23.287 21.499 34.456 1.00 68.38 177 LEU A CA 1
ATOM 1469 C C . LEU A 1 177 ? -23.091 21.088 35.926 1.00 68.38 177 LEU A C 1
ATOM 1471 O O . LEU A 1 177 ? -22.886 19.906 36.199 1.00 68.38 177 LEU A O 1
ATOM 1475 N N . ARG A 1 178 ? -23.210 22.026 36.878 1.00 70.81 178 ARG A N 1
ATOM 1476 C CA . ARG A 1 178 ? -23.070 21.775 38.326 1.00 70.81 178 ARG A CA 1
ATOM 1477 C C . ARG A 1 178 ? -23.889 20.582 38.853 1.00 70.81 178 ARG A C 1
ATOM 1479 O O . ARG A 1 178 ? -23.275 19.711 39.465 1.00 70.81 178 ARG A O 1
ATOM 1486 N N . PRO A 1 179 ? -25.202 20.441 38.568 1.00 73.06 179 PRO A N 1
ATOM 1487 C CA . PRO A 1 179 ? -25.987 19.325 39.110 1.00 73.06 179 PRO A CA 1
ATOM 1488 C C . PRO A 1 179 ? -25.568 17.950 38.561 1.00 73.06 179 PRO A C 1
ATOM 1490 O O . PRO A 1 179 ? -25.826 16.929 39.191 1.00 73.06 179 PRO A O 1
ATOM 1493 N N . VAL A 1 180 ? -24.898 17.901 37.403 1.00 69.00 180 VAL A N 1
ATOM 1494 C CA . VAL A 1 180 ? -24.377 16.655 36.812 1.00 69.00 180 VAL A CA 1
ATOM 1495 C C . VAL A 1 180 ? -22.987 16.319 37.368 1.00 69.00 180 VAL A C 1
ATOM 1497 O O . VAL A 1 180 ? -22.668 15.148 37.573 1.00 69.00 180 VAL A O 1
ATOM 1500 N N . ILE A 1 181 ? -22.168 17.338 37.644 1.00 69.00 181 ILE A N 1
ATOM 1501 C CA . ILE A 1 181 ? -20.800 17.197 38.168 1.00 69.00 181 ILE A CA 1
ATOM 1502 C C . ILE A 1 181 ? -20.789 16.887 39.679 1.00 69.00 181 ILE A C 1
ATOM 1504 O O . ILE A 1 181 ? -19.857 16.246 40.163 1.00 69.00 181 ILE A O 1
ATOM 1508 N N . GLU A 1 182 ? -21.826 17.262 40.434 1.00 71.31 182 GLU A N 1
ATOM 1509 C CA . GLU A 1 182 ? -21.936 16.967 41.876 1.00 71.31 182 GLU A CA 1
ATOM 1510 C C . GLU A 1 182 ? -22.103 15.471 42.202 1.00 71.31 182 GLU A C 1
ATOM 1512 O O . GLU A 1 182 ? -21.820 15.032 43.323 1.00 71.31 182 GLU A O 1
ATOM 1517 N N . LEU A 1 183 ? -22.494 14.646 41.226 1.00 77.88 183 LEU A N 1
ATOM 1518 C CA . LEU A 1 183 ? -22.541 13.198 41.399 1.00 77.88 183 LEU A CA 1
ATOM 1519 C C . LEU A 1 183 ? -21.115 12.640 41.525 1.00 77.88 183 LEU A C 1
ATOM 1521 O O . LEU A 1 183 ? -20.382 12.558 40.540 1.00 77.88 183 LEU A O 1
ATOM 1525 N N . LYS A 1 184 ? -20.738 12.187 42.734 1.00 75.12 184 LYS A N 1
ATOM 1526 C CA . LYS A 1 184 ? -19.394 11.651 43.053 1.00 75.12 184 LYS A CA 1
ATOM 1527 C C . LYS A 1 184 ? -18.872 10.646 42.018 1.00 75.12 184 LYS A C 1
ATOM 1529 O O . LYS A 1 184 ? -17.700 10.692 41.664 1.00 75.12 184 LYS A O 1
ATOM 1534 N N . PHE A 1 185 ? -19.742 9.776 41.501 1.00 78.81 185 PHE A N 1
ATOM 1535 C CA . PHE A 1 185 ? -19.384 8.805 40.464 1.00 78.81 185 PHE A CA 1
ATOM 1536 C C . PHE A 1 185 ? -18.982 9.471 39.135 1.00 78.81 185 PHE A C 1
ATOM 1538 O O . PHE A 1 185 ? -17.954 9.126 38.556 1.00 78.81 185 PHE A O 1
ATOM 1545 N N . ILE A 1 186 ? -19.758 10.458 38.675 1.00 78.31 186 ILE A N 1
ATOM 1546 C CA . ILE A 1 186 ? -19.505 11.186 37.423 1.00 78.31 186 ILE A CA 1
ATOM 1547 C C . ILE A 1 186 ? -18.259 12.061 37.564 1.00 78.31 186 ILE A C 1
ATOM 1549 O O . ILE A 1 186 ? -17.416 12.063 36.671 1.00 78.31 186 ILE A O 1
ATOM 1553 N N . LYS A 1 187 ? -18.091 12.726 38.713 1.00 77.06 187 LYS A N 1
ATOM 1554 C CA . LYS A 1 187 ? -16.893 13.508 39.041 1.00 77.06 187 LYS A CA 1
ATOM 1555 C C . LYS A 1 187 ? -15.618 12.672 38.927 1.00 77.06 187 LYS A C 1
ATOM 1557 O O . LYS A 1 187 ? -14.703 13.036 38.191 1.00 77.06 187 LYS A O 1
ATOM 1562 N N . SER A 1 188 ? -15.579 11.515 39.591 1.00 79.25 188 SER A N 1
ATOM 1563 C CA . SER A 1 188 ? -14.429 10.606 39.536 1.00 79.25 188 SER A CA 1
ATOM 1564 C C . SER A 1 188 ? -14.192 10.029 38.137 1.00 79.25 188 SER A C 1
ATOM 1566 O O . SER A 1 188 ? -13.042 9.868 37.728 1.00 79.25 188 SER A O 1
ATOM 1568 N N . PHE A 1 189 ? -15.252 9.756 37.373 1.00 81.69 189 PHE A N 1
ATOM 1569 C CA . PHE A 1 189 ? -15.138 9.240 36.009 1.00 81.69 189 PHE A CA 1
ATOM 1570 C C . PHE A 1 189 ? -14.590 10.283 35.021 1.00 81.69 189 PHE A C 1
ATOM 1572 O O . PHE A 1 189 ? -13.669 9.983 34.257 1.00 81.69 189 PHE A O 1
ATOM 1579 N N . LEU A 1 190 ? -15.118 11.511 35.050 1.00 77.88 190 LEU A N 1
ATOM 1580 C CA . LEU A 1 190 ? -14.688 12.612 34.181 1.00 77.88 190 LEU A CA 1
ATOM 1581 C C . LEU A 1 190 ? -13.250 13.052 34.473 1.00 77.88 190 LEU A C 1
ATOM 1583 O O . LEU A 1 190 ? -12.508 13.345 33.541 1.00 77.88 190 LEU A O 1
ATOM 1587 N N . GLN A 1 191 ? -12.846 13.060 35.745 1.00 77.31 191 GLN A N 1
ATOM 1588 C CA . GLN A 1 191 ? -11.516 13.511 36.155 1.00 77.31 191 GLN A CA 1
ATOM 1589 C C . GLN A 1 191 ? -10.443 12.418 35.999 1.00 77.31 191 GLN A C 1
ATOM 1591 O O . GLN A 1 191 ? -9.304 12.722 35.655 1.00 77.31 191 GLN A O 1
ATOM 1596 N N . GLY A 1 192 ? -10.790 11.147 36.240 1.00 78.50 192 GLY A N 1
ATOM 1597 C CA . GLY A 1 192 ? -9.817 10.049 36.288 1.00 78.50 192 GLY A CA 1
ATOM 1598 C C . GLY A 1 192 ? -9.773 9.141 35.057 1.00 78.50 192 GLY A C 1
ATOM 1599 O O . GLY A 1 192 ? -8.718 8.593 34.748 1.00 78.50 192 GLY A O 1
ATOM 1600 N N . PHE A 1 193 ? -10.891 8.956 34.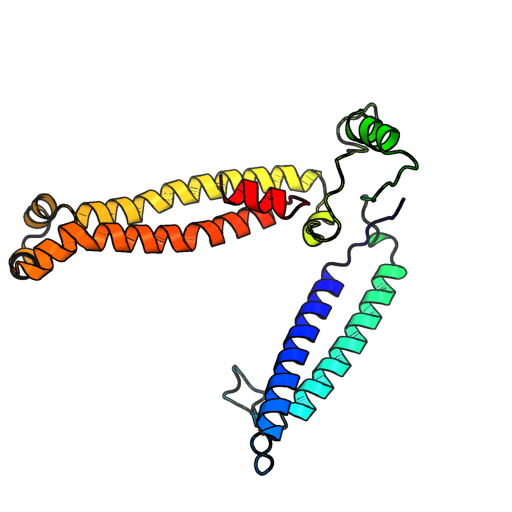347 1.00 84.50 193 PHE A N 1
ATOM 1601 C CA . PHE A 1 193 ? -11.007 7.909 33.321 1.00 84.50 193 PHE A CA 1
ATOM 1602 C C . PHE A 1 193 ? -11.273 8.449 31.915 1.00 84.50 193 PHE A C 1
ATOM 1604 O O . PHE A 1 193 ? -10.634 8.005 30.957 1.00 84.50 193 PHE A O 1
ATOM 1611 N N . LEU A 1 194 ? -12.179 9.423 31.779 1.00 83.56 194 LEU A N 1
ATOM 1612 C CA . LEU A 1 194 ? -12.553 9.989 30.481 1.00 83.56 194 LEU A CA 1
ATOM 1613 C C . LEU A 1 194 ? -11.344 10.515 29.677 1.00 83.56 194 LEU A C 1
ATOM 1615 O O . LEU A 1 194 ? -11.261 10.184 28.491 1.00 83.56 194 LEU A O 1
ATOM 1619 N N . PRO A 1 195 ? -10.378 11.252 30.267 1.00 83.69 195 PRO A N 1
ATOM 1620 C CA . PRO A 1 195 ? -9.268 11.811 29.503 1.00 83.69 195 PRO A CA 1
ATOM 1621 C C . PRO A 1 195 ? -8.332 10.729 28.967 1.00 83.69 195 PRO A C 1
ATOM 1623 O O . PRO A 1 195 ? -7.914 10.781 27.810 1.00 83.69 195 PRO A O 1
ATOM 1626 N N . GLY A 1 196 ? -8.069 9.704 29.783 1.00 85.25 196 GLY A N 1
ATOM 1627 C CA . GLY A 1 196 ? -7.256 8.554 29.395 1.00 85.25 196 GLY A CA 1
ATOM 1628 C C . GLY A 1 196 ? -7.921 7.708 28.309 1.00 85.25 196 GLY A C 1
ATOM 1629 O O . GLY A 1 196 ? -7.263 7.324 27.340 1.00 85.25 196 GLY A O 1
ATOM 1630 N N . LEU A 1 197 ? -9.230 7.452 28.422 1.00 87.50 197 LEU A N 1
ATOM 1631 C CA . LEU A 1 197 ? -9.971 6.698 27.411 1.00 87.50 197 LEU A CA 1
ATOM 1632 C C . LEU A 1 197 ? 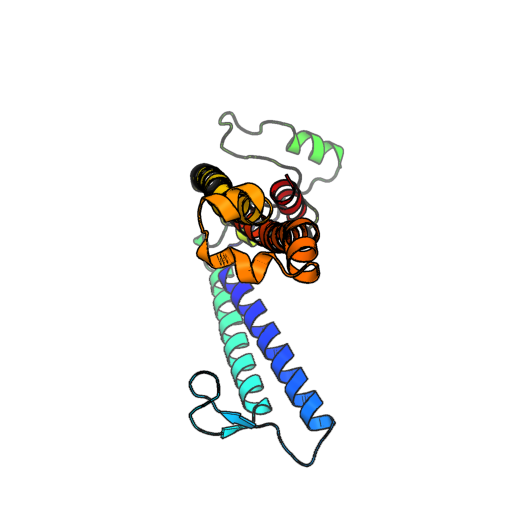-10.047 7.460 26.084 1.00 87.50 197 LEU A C 1
ATOM 1634 O O . LEU A 1 197 ? -9.778 6.879 25.032 1.00 87.50 197 LEU A O 1
ATOM 1638 N N . ALA A 1 198 ? -10.380 8.752 26.129 1.00 84.62 198 ALA A N 1
ATOM 1639 C CA . ALA A 1 198 ? -10.455 9.586 24.938 1.00 84.62 198 ALA A CA 1
ATOM 1640 C C . ALA A 1 198 ? -9.098 9.633 24.226 1.00 84.62 198 ALA A C 1
ATOM 1642 O O . ALA A 1 198 ? -9.025 9.327 23.036 1.00 84.62 198 ALA A O 1
ATOM 1643 N N . LEU A 1 199 ? -8.010 9.904 24.960 1.00 86.69 199 LEU A N 1
ATOM 1644 C CA . LEU A 1 199 ? -6.659 9.904 24.400 1.00 86.69 199 LEU A CA 1
ATOM 1645 C C . LEU A 1 199 ? -6.308 8.555 23.760 1.00 86.69 199 LEU A C 1
ATOM 1647 O O . LEU A 1 199 ? -5.783 8.525 22.651 1.00 86.69 199 LEU A O 1
ATOM 1651 N N . LYS A 1 200 ? -6.645 7.434 24.410 1.00 88.56 200 LYS A N 1
ATOM 1652 C CA . LYS A 1 200 ? -6.400 6.092 23.864 1.00 88.56 200 LYS A CA 1
ATOM 1653 C C . LYS A 1 200 ? -7.148 5.851 22.551 1.00 88.56 200 LYS A C 1
ATOM 1655 O O . LYS A 1 200 ? -6.569 5.287 21.626 1.00 88.56 200 LYS A O 1
ATOM 1660 N N . ILE A 1 201 ? -8.408 6.277 22.451 1.00 87.81 201 ILE A N 1
ATOM 1661 C CA . ILE A 1 201 ? -9.200 6.157 21.217 1.00 87.81 201 ILE A CA 1
ATOM 1662 C C . ILE A 1 201 ? -8.579 7.003 20.099 1.00 87.81 201 ILE A C 1
ATOM 1664 O O . ILE A 1 201 ? -8.430 6.517 18.978 1.00 87.81 201 ILE A O 1
ATOM 1668 N N . PHE A 1 202 ? -8.157 8.234 20.396 1.00 84.25 202 PHE A N 1
ATOM 1669 C CA . PHE A 1 202 ? -7.497 9.092 19.408 1.00 84.25 202 PHE A CA 1
ATOM 1670 C C . PHE A 1 202 ? -6.157 8.508 18.934 1.00 84.25 202 PHE A C 1
ATOM 1672 O O . PHE A 1 202 ? -5.912 8.418 17.728 1.00 84.25 202 PHE A O 1
ATOM 1679 N N . LEU A 1 203 ? -5.331 8.016 19.863 1.00 87.19 203 LEU A N 1
ATOM 1680 C CA . LEU A 1 203 ? -4.060 7.361 19.548 1.00 87.19 203 LEU A CA 1
ATOM 1681 C C . LEU A 1 203 ? -4.239 6.033 18.804 1.00 87.19 203 LEU A C 1
ATOM 1683 O O . LEU A 1 203 ? -3.337 5.630 18.082 1.00 87.19 203 LEU A O 1
ATOM 1687 N N . TYR A 1 204 ? -5.382 5.356 18.926 1.00 89.50 204 TYR A N 1
ATOM 1688 C CA . TYR A 1 204 ? -5.659 4.133 18.167 1.00 89.50 204 TYR A CA 1
ATOM 1689 C C . TYR A 1 204 ? -5.847 4.404 16.666 1.00 89.50 204 TYR A C 1
ATOM 1691 O O . TYR A 1 204 ? -5.416 3.618 15.821 1.00 89.50 204 TYR A O 1
ATOM 1699 N N . VAL A 1 205 ? -6.471 5.530 16.314 1.00 88.12 205 VAL A N 1
ATOM 1700 C CA . VAL A 1 205 ? -6.735 5.892 14.912 1.00 88.12 205 VAL A CA 1
ATOM 1701 C C . VAL A 1 205 ? -5.477 6.441 14.228 1.00 88.12 205 VAL A C 1
ATOM 1703 O O . VAL A 1 205 ? -5.267 6.210 13.033 1.00 88.12 205 VAL A O 1
ATOM 1706 N N . LEU A 1 206 ? -4.617 7.125 14.985 1.00 89.19 206 LEU A N 1
ATOM 1707 C CA . LEU A 1 206 ? -3.450 7.844 14.474 1.00 89.19 206 LEU A CA 1
ATOM 1708 C C . LEU A 1 206 ? -2.481 6.975 13.633 1.00 89.19 206 LEU A C 1
ATOM 1710 O O . LEU A 1 206 ? -2.194 7.378 12.502 1.00 89.19 206 LEU A O 1
ATOM 1714 N N . PRO A 1 207 ? -2.047 5.768 14.063 1.00 90.88 207 PRO A N 1
ATOM 1715 C CA . PRO A 1 207 ? -1.168 4.906 13.268 1.00 90.88 207 PRO A CA 1
ATOM 1716 C C . PRO A 1 207 ? -1.742 4.554 11.896 1.00 90.88 207 PRO A C 1
ATOM 1718 O O . PRO A 1 207 ? -1.011 4.461 10.913 1.00 90.88 207 PRO A O 1
ATOM 1721 N N . THR A 1 208 ? -3.066 4.391 11.800 1.00 91.25 208 THR A N 1
ATOM 1722 C CA . THR A 1 208 ? -3.724 4.086 10.523 1.00 91.25 208 THR A CA 1
ATOM 1723 C C . THR A 1 208 ? -3.613 5.268 9.562 1.00 91.25 208 THR A C 1
ATOM 1725 O O . THR A 1 208 ? -3.331 5.073 8.378 1.00 91.25 208 THR A O 1
ATOM 1728 N N . ILE A 1 209 ? -3.790 6.493 10.064 1.00 91.94 209 ILE A N 1
ATOM 1729 C CA . ILE A 1 209 ? -3.664 7.719 9.266 1.00 91.94 209 ILE A CA 1
ATOM 1730 C C . ILE A 1 209 ? -2.213 7.915 8.815 1.00 91.94 209 ILE A C 1
ATOM 1732 O O . ILE A 1 209 ? -1.972 8.102 7.620 1.00 91.94 209 ILE A O 1
ATOM 1736 N N . LEU A 1 210 ? -1.250 7.804 9.735 1.00 92.12 210 LEU A N 1
ATOM 1737 C CA . LEU A 1 210 ? 0.176 7.945 9.428 1.00 92.12 210 LEU A CA 1
ATOM 1738 C C . LEU A 1 210 ? 0.636 6.898 8.405 1.00 92.12 210 LEU A C 1
ATOM 1740 O O . LEU A 1 210 ? 1.286 7.242 7.423 1.00 92.12 210 LEU A O 1
ATOM 1744 N N . MET A 1 211 ? 0.192 5.645 8.537 1.00 92.69 211 MET A N 1
ATOM 1745 C CA . MET A 1 211 ? 0.477 4.586 7.564 1.00 92.69 211 MET A CA 1
ATOM 1746 C C . MET A 1 211 ? -0.067 4.904 6.161 1.00 92.69 211 MET A C 1
ATOM 1748 O O . MET A 1 211 ? 0.573 4.597 5.150 1.00 92.69 211 MET A O 1
ATOM 1752 N N . ILE A 1 212 ? -1.257 5.506 6.064 1.00 92.38 212 ILE A N 1
ATOM 1753 C CA . ILE A 1 212 ? -1.817 5.948 4.778 1.00 92.38 212 ILE A CA 1
ATOM 1754 C C . ILE A 1 212 ? -0.962 7.078 4.193 1.00 92.38 212 ILE A C 1
ATOM 1756 O O . ILE A 1 212 ? -0.628 7.024 3.007 1.00 92.38 212 ILE A O 1
ATOM 1760 N N . MET A 1 213 ? -0.562 8.055 5.011 1.00 91.94 213 MET A N 1
ATOM 1761 C CA . MET A 1 213 ? 0.311 9.156 4.595 1.00 91.94 213 MET A CA 1
ATOM 1762 C C . MET A 1 213 ? 1.675 8.651 4.102 1.00 91.94 213 MET A C 1
ATOM 1764 O O . MET A 1 213 ? 2.086 9.004 2.995 1.00 91.94 213 MET A O 1
ATOM 1768 N N . SER A 1 214 ? 2.330 7.743 4.835 1.00 92.44 214 SER A N 1
ATOM 1769 C CA . SER A 1 214 ? 3.604 7.139 4.420 1.00 92.44 214 SER A CA 1
ATOM 1770 C C . SER A 1 214 ? 3.472 6.379 3.098 1.00 92.44 214 SER A C 1
ATOM 1772 O O . SER A 1 214 ? 4.340 6.483 2.230 1.00 92.44 214 SER A O 1
ATOM 1774 N N . LYS A 1 215 ? 2.363 5.653 2.877 1.00 91.81 215 LYS A N 1
ATOM 1775 C CA . LYS A 1 215 ? 2.109 4.966 1.595 1.00 91.81 215 LYS A CA 1
ATOM 1776 C C . LYS A 1 215 ? 2.021 5.942 0.422 1.00 91.81 215 LYS A C 1
ATOM 1778 O O . LYS A 1 215 ? 2.471 5.591 -0.667 1.00 91.81 215 LYS A O 1
ATOM 1783 N N . ILE A 1 216 ? 1.460 7.134 0.634 1.00 91.12 216 ILE A N 1
ATOM 1784 C CA . ILE A 1 216 ? 1.333 8.189 -0.386 1.00 91.12 216 ILE A CA 1
ATOM 1785 C C . ILE A 1 216 ? 2.680 8.876 -0.667 1.00 91.12 216 ILE A C 1
ATOM 1787 O O . ILE A 1 216 ? 2.908 9.298 -1.806 1.00 91.12 216 ILE A O 1
ATOM 1791 N N . GLU A 1 217 ? 3.564 8.948 0.335 1.00 90.88 217 GLU A N 1
ATOM 1792 C CA . GLU A 1 217 ? 4.904 9.547 0.247 1.00 90.88 217 GLU A CA 1
ATOM 1793 C C . GLU A 1 217 ? 5.788 8.873 -0.817 1.00 90.88 217 GLU A C 1
ATOM 1795 O O . GLU A 1 217 ? 6.585 9.541 -1.476 1.00 90.88 217 GLU A O 1
ATOM 1800 N N . GLY A 1 218 ? 5.589 7.571 -1.051 1.00 90.00 218 GLY A N 1
ATOM 1801 C CA . GLY A 1 218 ? 6.197 6.861 -2.177 1.00 90.00 218 GLY A CA 1
ATOM 1802 C C . GLY A 1 218 ? 7.386 5.960 -1.833 1.00 90.00 218 GLY A C 1
ATOM 1803 O O . GLY A 1 218 ? 8.164 5.642 -2.726 1.00 90.00 218 GLY A O 1
ATOM 1804 N N . HIS A 1 219 ? 7.545 5.524 -0.577 1.00 91.25 219 HIS A N 1
ATOM 1805 C CA . HIS A 1 219 ? 8.614 4.577 -0.211 1.00 91.25 219 HIS A CA 1
ATOM 1806 C C . HIS A 1 219 ? 8.402 3.190 -0.834 1.00 91.25 219 HIS A C 1
ATOM 1808 O O . HIS A 1 219 ? 7.263 2.750 -1.020 1.00 91.25 219 HIS A O 1
ATOM 1814 N N . ILE A 1 220 ? 9.507 2.507 -1.143 1.00 91.75 220 ILE A N 1
ATOM 1815 C CA . ILE A 1 220 ? 9.523 1.243 -1.899 1.00 91.75 220 ILE A CA 1
ATOM 1816 C C . ILE A 1 220 ? 9.408 0.013 -0.986 1.00 91.75 220 ILE A C 1
ATOM 1818 O O . ILE A 1 220 ? 8.885 -1.006 -1.424 1.00 91.75 220 ILE A O 1
ATOM 1822 N N . ALA A 1 221 ? 9.859 0.096 0.266 1.00 93.56 221 ALA A N 1
ATOM 1823 C CA . ALA A 1 221 ? 9.841 -1.015 1.220 1.00 93.56 221 ALA A CA 1
ATOM 1824 C C . ALA A 1 221 ? 8.749 -0.828 2.285 1.00 93.56 221 ALA A C 1
ATOM 1826 O O . ALA A 1 221 ? 8.577 0.280 2.803 1.00 93.56 221 ALA A O 1
ATOM 1827 N N . ILE A 1 222 ? 8.038 -1.902 2.638 1.00 92.81 222 ILE A N 1
ATOM 1828 C CA . ILE A 1 222 ? 7.011 -1.891 3.691 1.00 92.81 222 ILE A CA 1
ATOM 1829 C C . ILE A 1 222 ? 7.661 -1.589 5.043 1.00 92.81 222 ILE A C 1
ATOM 1831 O O . ILE A 1 222 ? 7.178 -0.719 5.760 1.00 92.81 222 ILE A O 1
ATOM 1835 N N . SER A 1 223 ? 8.818 -2.179 5.326 1.00 93.19 223 SER A N 1
ATOM 1836 C CA . SER A 1 223 ? 9.633 -1.886 6.510 1.00 93.19 223 SER A CA 1
ATOM 1837 C C . SER A 1 223 ? 9.956 -0.393 6.675 1.00 93.19 223 SER A C 1
ATOM 1839 O O . SER A 1 223 ? 9.903 0.161 7.774 1.00 93.19 223 SER A O 1
ATOM 1841 N N . THR A 1 224 ? 10.242 0.305 5.573 1.00 91.88 224 THR A N 1
ATOM 1842 C CA . THR A 1 224 ? 10.513 1.751 5.595 1.00 91.88 224 THR A CA 1
ATOM 1843 C C . THR A 1 224 ? 9.235 2.554 5.822 1.00 91.88 224 THR A C 1
ATOM 1845 O O . THR A 1 224 ? 9.261 3.543 6.555 1.00 91.88 224 THR A O 1
ATOM 1848 N N . LEU A 1 225 ? 8.113 2.124 5.232 1.00 92.31 225 LEU A N 1
ATOM 1849 C CA . LEU A 1 225 ? 6.796 2.715 5.483 1.00 92.31 225 LEU A CA 1
ATOM 1850 C C . LEU A 1 225 ? 6.407 2.593 6.959 1.00 92.31 225 LEU A C 1
ATOM 1852 O O . LEU A 1 225 ? 5.985 3.577 7.554 1.00 92.31 225 LEU A O 1
ATOM 1856 N N . GLU A 1 226 ? 6.593 1.417 7.556 1.00 91.44 226 GLU A N 1
ATOM 1857 C CA . GLU A 1 226 ? 6.313 1.163 8.972 1.00 91.44 226 GLU A CA 1
ATOM 1858 C C . GLU A 1 226 ? 7.202 2.000 9.885 1.00 91.44 226 GLU A C 1
ATOM 1860 O O . GLU A 1 226 ? 6.702 2.645 10.808 1.00 91.44 226 GLU A O 1
ATOM 1865 N N . ARG A 1 227 ? 8.503 2.078 9.583 1.00 91.38 227 ARG A N 1
ATOM 1866 C CA . ARG A 1 227 ? 9.441 2.914 10.340 1.00 91.38 227 ARG A CA 1
ATOM 1867 C C . ARG A 1 227 ? 9.065 4.394 10.293 1.00 91.38 227 ARG A C 1
ATOM 1869 O O . ARG A 1 227 ? 9.200 5.079 11.297 1.00 91.38 227 ARG A O 1
ATOM 1876 N N . ARG A 1 228 ? 8.612 4.889 9.138 1.00 88.38 228 ARG A N 1
ATOM 1877 C CA . ARG A 1 228 ? 8.172 6.283 8.963 1.00 88.38 228 ARG A CA 1
ATOM 1878 C C . ARG A 1 228 ? 6.827 6.558 9.625 1.00 88.38 228 ARG A C 1
ATOM 1880 O O . ARG A 1 228 ? 6.649 7.645 10.148 1.00 88.38 228 ARG A O 1
ATOM 1887 N N . ALA A 1 229 ? 5.909 5.597 9.603 1.00 88.62 229 ALA A N 1
ATOM 1888 C CA . ALA A 1 229 ? 4.598 5.735 10.229 1.00 88.62 229 ALA A CA 1
ATOM 1889 C C . ALA A 1 229 ? 4.645 5.620 11.763 1.00 88.62 229 ALA A C 1
ATOM 1891 O O . ALA A 1 229 ? 3.711 6.059 12.427 1.00 88.62 229 ALA A O 1
ATOM 1892 N N . SER A 1 230 ? 5.703 5.010 12.305 1.00 83.31 230 SER A N 1
ATOM 1893 C CA . SER A 1 230 ? 5.917 4.843 13.751 1.00 83.31 230 SER A CA 1
ATOM 1894 C C . SER A 1 230 ? 6.791 5.938 14.375 1.00 83.31 230 SER A C 1
ATOM 1896 O O . SER A 1 230 ? 7.007 5.901 15.584 1.00 83.31 230 SER A O 1
ATOM 1898 N N . ALA A 1 231 ? 7.334 6.847 13.559 1.00 62.66 231 ALA A N 1
ATOM 1899 C CA . ALA A 1 231 ? 8.148 7.983 13.992 1.00 62.66 231 ALA A CA 1
ATOM 1900 C C . ALA A 1 231 ? 7.264 9.207 14.250 1.00 62.66 231 ALA A C 1
ATOM 1902 O O . ALA A 1 231 ? 7.551 9.918 15.235 1.00 62.66 231 ALA A O 1
#

Foldseek 3Di:
DFWAFQCVVLVVLVVVLVVLVVQLVVQVVVCVVPVVDFDWFADDDPRPDHDIDRSNVVSVVVSVVSVVVSVVVVVVRVPDPVRTAPDGDDDDPDPVVLVCQQPDQPDPDNQPPHHHPDDDPVQFPSNLSRPDPVVLVVLQVVLVVVVVVVVVVVVVVLVVLVCQLPVVNCCVVPVVCVVVCPPPVSVCCSNPPSNVVSVVVVVVCQLVVLLVSLVSSRDGGNVVSNVRSVD

InterPro domains:
  IPR003864 CSC1/OSCA1-like, 7TM region [PF02714] (139-229)
  IPR027815 CSC1/OSCA1-like, cytosolic domain [PF14703] (2-128)
  IPR045122 Calcium permeable stress-gated cation channel 1-like [PTHR13018] (4-230)

Secondary structure (DSSP, 8-state):
-EEEE--HHHHHHHHHHHHHHHHHHHHHHHHHH-TTS--EEE-SGGGTSS-EEEHHHHHHHHHHHHHHHHHHHHHHHHH-GGGEEEEEE---SSHHHHHHHHHS--SSSTTSS---PPPPTTTB-TTGGGS-HHHHHHHHHHHHHHHHHHHHHHHHHHHHHHHHH-HHHHHHH-GGGHHHHTSHHHHHHHHHTHHHHHHHHHHHHHHHHHHHHHHHHT-SBHHHHHHHHT-

pLDDT: mean 88.54, std 7.22, range [62.66, 97.19]